Protein AF-A0A923CUH8-F1 (afdb_monomer_lite)

Secondary structure (DSSP, 8-state):
---PPPP-------------------TT-SSSSS---HHHHHHHHHHHTTSSS--SSTTT--SS-SS--SHHHHHHHHHHHHTTTEEEEEEESSS-TT---TTSEEEEEEEESSS---EEEEEEEEE-SSS--B---EE-EE-TTSSEEEEEEE-TT----S--EEEEEEEEPPP-

Sequence (176 aa):
MSNKIPYIIVSVLLFCFLFPLTGYTLPGDADGNNSVDMEDARLIARFVANQILSLPHPVDADATQDGKVDMEDAFIIAKWITGETRIVVVAPRHGRSDKLQIGNMIRIEVFEKFFPFNIKGGTVRITSESSGYDSGDRPLTFEHNGRSLFYHWDTGGLDAVSDYKITVQLSKATSN

Structure (mmCIF, N/CA/C/O backbone):
data_AF-A0A923CUH8-F1
#
_entry.id   AF-A0A923CUH8-F1
#
loop_
_atom_site.group_PDB
_atom_site.id
_atom_site.type_symbol
_atom_site.label_atom_id
_atom_site.label_alt_id
_atom_site.label_comp_id
_atom_site.label_asym_id
_atom_site.label_entity_id
_atom_site.label_seq_id
_atom_site.pdbx_PDB_ins_code
_atom_site.Cartn_x
_atom_site.Cartn_y
_atom_site.Cartn_z
_atom_site.occupancy
_atom_site.B_iso_or_equiv
_atom_site.auth_seq_id
_atom_site.auth_comp_id
_atom_site.auth_asym_id
_atom_site.auth_atom_id
_atom_site.pdbx_PDB_model_num
ATOM 1 N N . MET A 1 1 ? 53.178 -14.114 44.361 1.00 45.22 1 MET A N 1
ATOM 2 C CA . MET A 1 1 ? 53.529 -14.443 42.961 1.00 45.22 1 MET A CA 1
ATOM 3 C C . MET A 1 1 ? 52.288 -14.205 42.115 1.00 45.22 1 MET A C 1
ATOM 5 O O . MET A 1 1 ? 51.263 -14.801 42.399 1.00 45.22 1 MET A O 1
ATOM 9 N N . SER A 1 2 ? 52.339 -13.226 41.209 1.00 39.97 2 SER A N 1
ATOM 10 C CA . SER A 1 2 ? 51.184 -12.718 40.455 1.00 39.97 2 SER A CA 1
ATOM 11 C C . SER A 1 2 ? 51.036 -13.478 39.132 1.00 39.97 2 SER A C 1
ATOM 13 O O . SER A 1 2 ? 51.969 -13.480 38.328 1.00 39.97 2 SER A O 1
ATOM 15 N N . ASN A 1 3 ? 49.889 -14.135 38.929 1.00 37.31 3 ASN A N 1
ATOM 16 C CA . ASN A 1 3 ? 49.544 -14.843 37.694 1.00 37.31 3 ASN A CA 1
ATOM 17 C C . ASN A 1 3 ? 49.162 -13.829 36.609 1.00 37.31 3 ASN A C 1
ATOM 19 O O . ASN A 1 3 ? 48.086 -13.235 36.654 1.00 37.31 3 ASN A O 1
ATOM 23 N N . LYS A 1 4 ? 50.039 -13.640 35.620 1.00 36.75 4 LYS A N 1
ATOM 24 C CA . LYS A 1 4 ? 49.713 -12.903 34.396 1.00 36.75 4 LYS A CA 1
ATOM 25 C C . LYS A 1 4 ? 49.044 -13.857 33.407 1.00 36.75 4 LYS A C 1
ATOM 27 O O . LYS A 1 4 ? 49.664 -14.817 32.962 1.00 36.75 4 LYS A O 1
ATOM 32 N N . ILE A 1 5 ? 47.786 -13.582 33.074 1.00 43.56 5 ILE A N 1
ATOM 33 C CA . ILE A 1 5 ? 47.058 -14.233 31.979 1.00 43.56 5 ILE A CA 1
ATOM 34 C C . ILE A 1 5 ? 47.627 -13.685 30.656 1.00 43.56 5 ILE A C 1
ATOM 36 O O . ILE A 1 5 ? 47.750 -12.462 30.535 1.00 43.56 5 ILE A O 1
ATOM 40 N N . PRO A 1 6 ? 48.002 -14.522 29.672 1.00 40.38 6 PRO A N 1
ATOM 41 C CA . PRO A 1 6 ? 48.453 -14.025 28.380 1.00 40.38 6 PRO A CA 1
ATOM 42 C C . PRO A 1 6 ? 47.251 -13.536 27.560 1.00 40.38 6 PRO A C 1
ATOM 44 O O . PRO A 1 6 ? 46.308 -14.286 27.315 1.00 40.38 6 PRO A O 1
ATOM 47 N N . TYR A 1 7 ? 47.288 -12.279 27.122 1.00 38.56 7 TYR A N 1
ATOM 48 C CA . TYR A 1 7 ? 46.352 -11.756 26.129 1.00 38.56 7 TYR A CA 1
ATOM 49 C C . TYR A 1 7 ? 46.865 -12.113 24.730 1.00 38.56 7 TYR A C 1
ATOM 51 O O . TYR A 1 7 ? 48.003 -11.797 24.382 1.00 38.56 7 TYR A O 1
ATOM 59 N N . ILE A 1 8 ? 46.027 -12.775 23.932 1.00 37.88 8 ILE A N 1
ATOM 60 C CA . ILE A 1 8 ? 46.271 -13.015 22.507 1.00 37.88 8 ILE A CA 1
ATOM 61 C C . ILE A 1 8 ? 45.914 -11.726 21.763 1.00 37.88 8 ILE A C 1
ATOM 63 O O . ILE A 1 8 ? 44.759 -11.306 21.754 1.00 37.88 8 ILE A O 1
ATOM 67 N N . ILE A 1 9 ? 46.909 -11.092 21.145 1.00 41.28 9 ILE A N 1
ATOM 68 C CA . ILE A 1 9 ? 46.694 -9.976 20.221 1.00 41.28 9 ILE A CA 1
ATOM 69 C C . ILE A 1 9 ? 46.228 -10.578 18.893 1.00 41.28 9 ILE A C 1
ATOM 71 O O . ILE A 1 9 ? 47.027 -11.144 18.150 1.00 41.28 9 ILE A O 1
ATOM 75 N N . VAL A 1 10 ? 44.934 -10.466 18.590 1.00 31.47 10 VAL A N 1
ATOM 76 C CA . VAL A 1 10 ? 44.416 -10.735 17.243 1.00 31.47 10 VAL A CA 1
ATOM 77 C C . VAL A 1 10 ? 44.626 -9.469 16.420 1.00 31.47 10 VAL A C 1
ATOM 79 O O . VAL A 1 10 ? 43.887 -8.496 16.546 1.00 31.47 10 VAL A O 1
ATOM 82 N N . SER A 1 11 ? 45.682 -9.457 15.608 1.00 38.00 11 SER A N 1
ATOM 83 C CA . SER A 1 11 ? 45.894 -8.415 14.606 1.00 38.00 11 SER A CA 1
ATOM 84 C C . SER A 1 11 ? 44.917 -8.658 13.456 1.00 38.00 11 SER A C 1
ATOM 86 O O . SER A 1 11 ? 45.105 -9.565 12.648 1.00 38.00 11 SER A O 1
ATOM 88 N N . VAL A 1 12 ? 43.830 -7.886 13.412 1.00 37.06 12 VAL A N 1
ATOM 89 C CA . VAL A 1 12 ? 42.950 -7.839 12.243 1.00 37.06 12 VAL A CA 1
ATOM 90 C C . VAL A 1 12 ? 43.679 -7.021 11.183 1.00 37.06 12 VAL A C 1
ATOM 92 O O . VAL A 1 12 ? 43.727 -5.794 11.256 1.00 37.06 12 VAL A O 1
ATOM 95 N N . LEU A 1 13 ? 44.293 -7.705 10.216 1.00 39.09 13 LEU A N 1
ATOM 96 C CA . LEU A 1 13 ? 44.762 -7.064 8.994 1.00 39.09 13 LEU A CA 1
ATOM 97 C C . LEU A 1 13 ? 43.526 -6.548 8.250 1.00 39.09 13 LEU A C 1
ATOM 99 O O . LEU A 1 13 ? 42.763 -7.327 7.677 1.00 39.09 13 LEU A O 1
ATOM 103 N N . LEU A 1 14 ? 43.316 -5.234 8.284 1.00 36.41 14 LEU A N 1
ATOM 104 C CA . LEU A 1 14 ? 42.316 -4.566 7.465 1.00 36.41 14 LEU A CA 1
ATOM 105 C C . LEU A 1 14 ? 42.791 -4.625 6.010 1.00 36.41 14 LEU A C 1
ATOM 107 O O . LEU A 1 14 ? 43.521 -3.758 5.532 1.00 36.41 14 LEU A O 1
ATOM 111 N N . PHE A 1 15 ? 42.412 -5.693 5.313 1.00 38.72 15 PHE A N 1
ATOM 112 C CA . PHE A 1 15 ? 42.509 -5.756 3.865 1.00 38.72 15 PHE A CA 1
ATOM 113 C C . PHE A 1 15 ? 41.455 -4.787 3.317 1.00 38.72 15 PHE A C 1
ATOM 115 O O . PHE A 1 15 ? 40.289 -5.143 3.157 1.00 38.72 15 PHE A O 1
ATOM 122 N N . CYS A 1 16 ? 41.851 -3.534 3.075 1.00 40.62 16 CYS A N 1
ATOM 123 C CA . CYS A 1 16 ? 41.098 -2.625 2.215 1.00 40.62 16 CYS A CA 1
ATOM 124 C C . CYS A 1 16 ? 41.117 -3.207 0.797 1.00 40.62 16 CYS A C 1
ATOM 126 O O . CYS A 1 16 ? 41.911 -2.801 -0.051 1.00 40.62 16 CYS A O 1
ATOM 128 N N . PHE A 1 17 ? 40.246 -4.181 0.536 1.00 38.00 17 PHE A N 1
ATOM 129 C CA . PHE A 1 17 ? 39.736 -4.352 -0.810 1.00 38.00 17 PHE A CA 1
ATOM 130 C C . PHE A 1 17 ? 39.051 -3.033 -1.161 1.00 38.00 17 PHE A C 1
ATOM 132 O O . PHE A 1 17 ? 38.091 -2.628 -0.503 1.00 38.00 17 PHE A O 1
ATOM 139 N N . LEU A 1 18 ? 39.571 -2.357 -2.185 1.00 40.91 18 LEU A N 1
ATOM 140 C CA . LEU A 1 18 ? 38.788 -1.450 -3.012 1.00 40.91 18 LEU A CA 1
ATOM 141 C C . LEU A 1 18 ? 37.633 -2.275 -3.592 1.00 40.91 18 LEU A C 1
ATOM 143 O O . LEU A 1 18 ? 37.706 -2.769 -4.713 1.00 40.91 18 LEU A O 1
ATOM 147 N N . PHE A 1 19 ? 36.589 -2.488 -2.796 1.00 42.44 19 PHE A N 1
ATOM 148 C CA . PHE A 1 19 ? 35.298 -2.826 -3.349 1.00 42.44 19 PHE A CA 1
ATOM 149 C C . PHE A 1 19 ? 34.885 -1.605 -4.170 1.00 42.44 19 PHE A C 1
ATOM 151 O O . PHE A 1 19 ? 34.888 -0.494 -3.625 1.00 42.44 19 PHE A O 1
ATOM 158 N N . PRO A 1 20 ? 34.584 -1.754 -5.473 1.00 42.53 20 PRO A N 1
ATOM 159 C CA . PRO A 1 20 ? 33.839 -0.710 -6.150 1.00 42.53 20 PRO A CA 1
ATOM 160 C C . PRO A 1 20 ? 32.595 -0.461 -5.298 1.00 42.53 20 PRO A C 1
ATOM 162 O O . PRO A 1 20 ? 31.940 -1.417 -4.880 1.00 42.53 20 PRO A O 1
ATOM 165 N N . LEU A 1 21 ? 32.336 0.806 -4.972 1.00 43.06 21 LEU A N 1
ATOM 166 C CA . LEU A 1 21 ? 31.070 1.246 -4.398 1.00 43.06 21 LEU A CA 1
ATOM 167 C C . LEU A 1 21 ? 29.978 0.715 -5.326 1.00 43.06 21 LEU A C 1
ATOM 169 O O . LEU A 1 21 ? 29.746 1.273 -6.395 1.00 43.06 21 LEU A O 1
ATOM 173 N N . THR A 1 22 ? 29.391 -0.425 -4.977 1.00 47.94 22 THR A N 1
ATOM 174 C CA . THR A 1 22 ? 28.248 -0.972 -5.690 1.00 47.94 22 THR A CA 1
ATOM 175 C C . THR A 1 22 ? 27.162 0.079 -5.568 1.00 47.94 22 THR A C 1
ATOM 177 O O . THR A 1 22 ? 26.799 0.444 -4.445 1.00 47.94 22 THR A O 1
ATOM 180 N N . GLY A 1 23 ? 26.706 0.604 -6.709 1.00 54.97 23 GLY A N 1
ATOM 181 C CA . GLY A 1 23 ? 25.500 1.419 -6.757 1.00 54.97 23 GLY A CA 1
ATOM 182 C C . GLY A 1 23 ? 24.410 0.710 -5.961 1.00 54.97 23 GLY A C 1
ATOM 183 O O . GLY A 1 23 ? 24.326 -0.521 -5.983 1.00 54.97 23 GLY A O 1
ATOM 184 N N . TYR A 1 24 ? 23.664 1.470 -5.166 1.00 58.47 24 TYR A N 1
ATOM 185 C CA . TYR A 1 24 ? 22.522 0.923 -4.452 1.00 58.47 24 TYR A CA 1
ATOM 186 C C . TYR A 1 24 ? 21.591 0.296 -5.488 1.00 58.47 24 TYR A C 1
ATOM 188 O O . TYR A 1 24 ? 21.080 1.016 -6.336 1.00 58.47 24 TYR A O 1
ATOM 196 N N . THR A 1 25 ? 21.406 -1.025 -5.438 1.00 71.62 25 THR A N 1
ATOM 197 C CA . THR A 1 25 ? 20.407 -1.690 -6.277 1.00 71.62 25 THR A CA 1
ATOM 198 C C . THR A 1 25 ? 19.043 -1.172 -5.852 1.00 71.62 25 THR A C 1
ATOM 200 O O . THR A 1 25 ? 18.703 -1.256 -4.661 1.00 71.62 25 THR A O 1
ATOM 203 N N . LEU A 1 26 ? 18.292 -0.615 -6.794 1.00 89.12 26 LEU A N 1
ATOM 204 C CA . LEU A 1 26 ? 16.948 -0.097 -6.588 1.00 89.12 26 LEU A CA 1
ATOM 205 C C . LEU A 1 26 ? 15.980 -0.972 -7.391 1.00 89.12 26 LEU A C 1
ATOM 207 O O . LEU A 1 26 ? 15.729 -0.682 -8.555 1.00 89.12 26 LEU A O 1
ATOM 211 N N . PRO A 1 27 ? 15.429 -2.043 -6.791 1.00 91.69 27 PRO A N 1
ATOM 212 C CA . PRO A 1 27 ? 14.498 -2.923 -7.485 1.00 91.69 27 PRO A CA 1
ATOM 213 C C . PRO A 1 27 ? 13.348 -2.126 -8.103 1.00 91.69 27 PRO A C 1
ATOM 215 O O . PRO A 1 27 ? 12.694 -1.342 -7.414 1.00 91.69 27 PRO A O 1
ATOM 218 N N . GLY A 1 28 ? 13.123 -2.340 -9.393 1.00 93.62 28 GLY A N 1
ATOM 219 C CA . GLY A 1 28 ? 12.187 -1.629 -10.249 1.00 93.62 28 GLY A CA 1
ATOM 220 C C . GLY A 1 28 ? 12.774 -0.501 -11.102 1.00 93.62 28 GLY A C 1
ATOM 221 O O . GLY A 1 28 ? 12.050 -0.043 -11.972 1.00 93.62 28 GLY A O 1
ATOM 222 N N . ASP A 1 29 ? 14.022 -0.062 -10.903 1.00 95.62 29 ASP A N 1
ATOM 223 C CA . ASP A 1 29 ? 14.665 1.013 -11.688 1.00 95.62 29 ASP A CA 1
ATOM 224 C C . ASP A 1 29 ? 15.335 0.437 -12.950 1.00 95.62 29 ASP A C 1
ATOM 226 O O . ASP A 1 29 ? 16.527 0.128 -12.988 1.00 95.62 29 ASP A O 1
ATOM 230 N N . ALA A 1 30 ? 14.535 0.199 -13.987 1.00 96.75 30 ALA A N 1
ATOM 231 C CA . ALA A 1 30 ? 14.980 -0.469 -15.204 1.00 96.75 30 ALA A CA 1
ATOM 232 C C . ALA A 1 30 ? 15.738 0.468 -16.160 1.00 96.75 30 ALA A C 1
ATOM 234 O O . ALA A 1 30 ? 16.475 -0.020 -17.032 1.00 96.75 30 ALA A O 1
ATOM 235 N N . ASP A 1 31 ? 15.550 1.786 -16.039 1.00 95.94 31 ASP A N 1
ATOM 236 C CA . ASP A 1 31 ? 16.261 2.789 -16.836 1.00 95.94 31 ASP A CA 1
ATOM 237 C C . ASP A 1 31 ? 17.541 3.335 -16.169 1.00 95.94 31 ASP A C 1
ATOM 239 O O . ASP A 1 31 ? 18.395 3.894 -16.868 1.00 95.94 31 ASP A O 1
ATOM 243 N N . GLY A 1 32 ? 17.730 3.079 -14.871 1.00 93.81 32 GLY A N 1
ATOM 244 C CA . GLY A 1 32 ? 18.900 3.463 -14.082 1.00 93.81 32 GLY A CA 1
ATOM 245 C C . GLY A 1 32 ? 18.889 4.930 -13.647 1.00 93.81 32 GLY A C 1
ATOM 246 O O . GLY A 1 32 ? 19.960 5.515 -13.432 1.00 93.81 32 GLY A O 1
ATOM 247 N N . ASN A 1 33 ? 17.717 5.566 -13.579 1.00 93.44 33 ASN A N 1
ATOM 248 C CA . ASN A 1 33 ? 17.580 6.984 -13.253 1.00 93.44 33 ASN A CA 1
ATOM 249 C C . ASN A 1 33 ? 17.503 7.274 -11.734 1.00 93.44 33 ASN A C 1
ATOM 251 O O . ASN A 1 33 ? 17.477 8.443 -11.338 1.00 93.44 33 ASN A O 1
ATOM 255 N N . ASN A 1 34 ? 17.589 6.248 -10.878 1.00 90.81 34 ASN A N 1
ATOM 256 C CA . ASN A 1 34 ? 17.426 6.268 -9.414 1.00 90.81 34 ASN A CA 1
ATOM 257 C C . ASN A 1 34 ? 16.004 6.587 -8.926 1.00 90.81 34 ASN A C 1
ATOM 259 O O . ASN A 1 34 ? 15.807 6.990 -7.773 1.00 90.81 34 ASN A O 1
ATOM 263 N N . SER A 1 35 ? 15.011 6.414 -9.783 1.00 90.69 35 SER A N 1
ATOM 264 C CA . SER A 1 35 ? 13.594 6.496 -9.471 1.00 90.69 35 SER A CA 1
ATOM 265 C C . SER A 1 35 ? 12.921 5.251 -10.023 1.00 90.69 35 SER A C 1
ATOM 267 O O . SER A 1 35 ? 13.313 4.728 -11.051 1.00 90.69 35 SER A O 1
ATOM 269 N N . VAL A 1 36 ? 11.897 4.778 -9.319 1.00 92.12 36 VAL A N 1
ATOM 270 C CA . VAL A 1 36 ? 11.000 3.758 -9.857 1.00 92.12 36 VAL A CA 1
ATOM 271 C C . VAL A 1 36 ? 9.746 4.491 -10.308 1.00 92.12 36 VAL A C 1
ATOM 273 O O . VAL A 1 36 ? 9.110 5.182 -9.505 1.00 92.12 36 VAL A O 1
ATOM 276 N N . ASP A 1 37 ? 9.390 4.394 -11.581 1.00 94.06 37 ASP A N 1
ATOM 277 C CA . ASP A 1 37 ? 8.197 5.023 -12.130 1.00 94.06 37 ASP A CA 1
ATOM 278 C C . ASP A 1 37 ? 7.586 4.247 -13.317 1.00 94.06 37 ASP A C 1
ATOM 280 O O . ASP A 1 37 ? 7.840 3.065 -13.544 1.00 94.06 37 ASP A O 1
ATOM 284 N N . MET A 1 38 ? 6.636 4.872 -14.017 1.00 95.44 38 MET A N 1
ATOM 285 C CA . MET A 1 38 ? 5.886 4.206 -15.084 1.00 95.44 38 MET A CA 1
ATOM 286 C C . MET A 1 38 ? 6.757 3.913 -16.316 1.00 95.44 38 MET A C 1
ATOM 288 O O . MET A 1 38 ? 6.426 3.023 -17.103 1.00 95.44 38 MET A O 1
ATOM 292 N N . GLU A 1 39 ? 7.846 4.656 -16.512 1.00 97.25 39 GLU A N 1
ATOM 293 C CA . GLU A 1 39 ? 8.785 4.428 -17.603 1.00 97.25 39 GLU A CA 1
ATOM 294 C C . GLU A 1 39 ? 9.546 3.113 -17.412 1.00 97.25 39 GLU A C 1
ATOM 296 O O . GLU A 1 39 ? 9.688 2.362 -18.380 1.00 97.25 39 GLU A O 1
ATOM 301 N N . ASP A 1 40 ? 9.900 2.753 -16.177 1.00 97.50 40 ASP A N 1
ATOM 302 C CA . ASP A 1 40 ? 10.518 1.460 -15.870 1.00 97.50 40 ASP A CA 1
ATOM 303 C C . ASP A 1 40 ? 9.593 0.292 -16.196 1.00 97.50 40 ASP A C 1
ATOM 305 O O . ASP A 1 40 ? 9.967 -0.639 -16.918 1.00 97.50 40 ASP A O 1
ATOM 309 N N . ALA A 1 41 ? 8.335 0.383 -15.749 1.00 97.62 41 ALA A N 1
ATOM 310 C CA . ALA A 1 41 ? 7.309 -0.601 -16.075 1.00 97.62 41 ALA A CA 1
ATOM 311 C C . ALA A 1 41 ? 7.147 -0.751 -17.596 1.00 97.62 41 ALA A C 1
ATOM 313 O O . ALA A 1 41 ? 7.028 -1.861 -18.125 1.00 97.62 41 ALA A O 1
ATOM 314 N N . ARG A 1 42 ? 7.185 0.371 -18.326 1.00 97.69 42 ARG A N 1
ATOM 315 C CA . ARG A 1 42 ? 7.101 0.382 -19.788 1.00 97.69 42 ARG A CA 1
ATOM 316 C C . ARG A 1 42 ? 8.322 -0.275 -20.428 1.00 97.69 42 ARG A C 1
ATOM 318 O O . ARG A 1 42 ? 8.154 -1.013 -21.400 1.00 97.69 42 ARG A O 1
ATOM 325 N N . LEU A 1 43 ? 9.532 -0.023 -19.935 1.00 98.19 43 LEU A N 1
ATOM 326 C CA . LEU A 1 43 ? 10.754 -0.637 -20.455 1.00 98.19 43 LEU A CA 1
ATOM 327 C C . LEU A 1 43 ? 10.764 -2.145 -20.241 1.00 98.19 43 LEU A C 1
ATOM 329 O O . LEU A 1 43 ? 11.014 -2.876 -21.200 1.00 98.19 43 LEU A O 1
ATOM 333 N N . ILE A 1 44 ? 10.413 -2.607 -19.040 1.00 98.12 44 ILE A N 1
ATOM 334 C CA . ILE A 1 44 ? 10.282 -4.035 -18.735 1.00 98.12 44 ILE A CA 1
ATOM 335 C C . ILE A 1 44 ? 9.253 -4.675 -19.671 1.00 98.12 44 ILE A C 1
ATOM 337 O O . ILE A 1 44 ? 9.563 -5.654 -20.348 1.00 98.12 44 ILE A O 1
ATOM 341 N N . ALA A 1 45 ? 8.066 -4.076 -19.824 1.00 98.25 45 ALA A N 1
ATOM 342 C CA . ALA A 1 45 ? 7.039 -4.595 -20.727 1.00 98.25 45 ALA A CA 1
ATOM 343 C C . ALA A 1 45 ? 7.523 -4.678 -22.188 1.00 98.25 45 ALA A C 1
ATOM 345 O O . ALA A 1 45 ? 7.261 -5.667 -22.878 1.00 98.25 45 ALA A O 1
ATOM 346 N N . ARG A 1 46 ? 8.265 -3.670 -22.667 1.00 98.38 46 ARG A N 1
ATOM 347 C CA . ARG A 1 46 ? 8.862 -3.669 -24.014 1.00 98.38 46 ARG A CA 1
ATOM 348 C C . ARG A 1 46 ? 9.927 -4.748 -24.174 1.00 98.38 46 ARG A C 1
ATOM 350 O O . ARG A 1 46 ? 9.991 -5.362 -25.238 1.00 98.38 46 ARG A O 1
ATOM 357 N N . PHE A 1 47 ? 10.757 -4.960 -23.157 1.00 98.12 47 PHE A N 1
ATOM 358 C CA . PHE A 1 47 ? 11.784 -5.998 -23.153 1.00 98.12 47 PHE A CA 1
ATOM 359 C C . PHE A 1 47 ? 11.152 -7.390 -23.203 1.00 98.12 47 PHE A C 1
ATOM 361 O O . PHE A 1 47 ? 11.449 -8.163 -24.110 1.00 98.12 47 PHE A O 1
ATOM 368 N N . VAL A 1 48 ? 10.185 -7.662 -22.324 1.00 97.62 48 VAL A N 1
ATOM 369 C CA . VAL A 1 48 ? 9.442 -8.932 -22.275 1.00 97.62 48 VAL A CA 1
ATOM 370 C C . VAL A 1 48 ? 8.675 -9.191 -23.579 1.00 97.62 48 VAL A C 1
ATOM 372 O O . VAL A 1 48 ? 8.603 -10.324 -24.053 1.00 97.62 48 VAL A O 1
ATOM 375 N N . ALA A 1 49 ? 8.144 -8.142 -24.215 1.00 97.75 49 ALA A N 1
ATOM 376 C CA . ALA A 1 49 ? 7.475 -8.225 -25.514 1.00 97.75 49 ALA A CA 1
ATOM 377 C C . ALA A 1 49 ? 8.436 -8.295 -26.722 1.00 97.75 49 ALA A C 1
ATOM 379 O O . ALA A 1 49 ? 7.974 -8.237 -27.864 1.00 97.75 49 ALA A O 1
ATOM 380 N N . ASN A 1 50 ? 9.753 -8.399 -26.505 1.00 97.12 50 ASN A N 1
ATOM 381 C CA . ASN A 1 50 ? 10.797 -8.395 -27.540 1.00 97.12 50 ASN A CA 1
ATOM 382 C C . ASN A 1 50 ? 10.780 -7.151 -28.456 1.00 97.12 50 ASN A C 1
ATOM 384 O O . ASN A 1 50 ? 11.232 -7.199 -29.600 1.00 97.12 50 ASN A O 1
ATOM 388 N N . GLN A 1 51 ? 10.256 -6.020 -27.975 1.00 97.94 51 GLN A N 1
ATOM 389 C CA . GLN A 1 51 ? 10.271 -4.738 -28.692 1.00 97.94 51 GLN A CA 1
ATOM 390 C C . GLN A 1 51 ? 11.601 -3.992 -28.527 1.00 97.94 51 GLN A C 1
ATOM 392 O O . GLN A 1 51 ? 11.896 -3.069 -29.288 1.00 97.94 51 GLN A O 1
ATOM 397 N N . ILE A 1 52 ? 12.387 -4.372 -27.521 1.00 96.69 52 ILE A N 1
ATOM 398 C CA . ILE A 1 52 ? 13.776 -3.961 -27.314 1.00 96.69 52 ILE A CA 1
ATOM 399 C C . ILE A 1 52 ? 14.606 -5.202 -26.987 1.00 96.69 52 ILE A C 1
ATOM 401 O O . ILE A 1 52 ? 14.088 -6.168 -26.435 1.00 96.69 52 ILE A O 1
ATOM 405 N N . LEU A 1 53 ? 15.889 -5.174 -27.343 1.00 94.44 53 LEU A N 1
ATOM 406 C CA . LEU A 1 53 ? 16.786 -6.324 -27.179 1.00 94.44 53 LEU A CA 1
ATOM 407 C C . LEU A 1 53 ? 17.386 -6.425 -25.771 1.00 94.44 53 LEU A C 1
ATOM 409 O O . LEU A 1 53 ? 17.819 -7.500 -25.366 1.00 94.44 53 LEU A O 1
ATOM 413 N N . SER A 1 54 ? 17.444 -5.312 -25.040 1.00 95.75 54 SER A N 1
ATOM 414 C CA . SER A 1 54 ? 18.044 -5.232 -23.710 1.00 95.75 54 SER A CA 1
ATOM 415 C C . SER A 1 54 ? 17.470 -4.062 -22.919 1.00 95.75 54 SER A C 1
ATOM 417 O O . SER A 1 54 ? 17.079 -3.048 -23.504 1.00 95.75 54 SER A O 1
ATOM 419 N N . LEU A 1 55 ? 17.479 -4.192 -21.594 1.00 96.12 55 LEU A N 1
ATOM 420 C CA . LEU A 1 55 ? 17.196 -3.094 -20.673 1.00 96.12 55 LEU A CA 1
ATOM 421 C C . LEU A 1 55 ? 18.457 -2.250 -20.427 1.00 96.12 55 LEU A C 1
ATOM 423 O O . LEU A 1 55 ? 19.557 -2.808 -20.464 1.00 96.12 55 LEU A O 1
ATOM 427 N N . PRO A 1 56 ? 18.319 -0.933 -20.178 1.00 95.31 56 PRO A N 1
ATOM 428 C CA . PRO A 1 56 ? 19.434 -0.086 -19.752 1.00 95.31 56 PRO A CA 1
ATOM 429 C C . PRO A 1 56 ? 20.067 -0.558 -18.439 1.00 95.31 56 PRO A C 1
ATOM 431 O O . PRO A 1 56 ? 21.292 -0.655 -18.362 1.00 95.31 56 PRO A O 1
ATOM 434 N N . HIS A 1 57 ? 19.242 -0.911 -17.448 1.00 94.31 57 HIS A N 1
ATOM 435 C CA . HIS A 1 57 ? 19.693 -1.361 -16.134 1.00 94.31 57 HIS A CA 1
ATOM 436 C C . HIS A 1 57 ? 19.043 -2.703 -15.730 1.00 94.31 57 HIS A C 1
ATOM 438 O O . HIS A 1 57 ? 18.170 -2.774 -14.869 1.00 94.31 57 HIS A O 1
ATOM 444 N N . PRO A 1 58 ? 19.447 -3.826 -16.358 1.00 93.31 58 PRO A N 1
ATOM 445 C CA . PRO A 1 58 ? 18.763 -5.112 -16.196 1.00 93.31 58 PRO A CA 1
ATOM 446 C C . PRO A 1 58 ? 18.883 -5.716 -14.791 1.00 93.31 58 PRO A C 1
ATOM 448 O O . PRO A 1 58 ? 18.084 -6.576 -14.442 1.00 93.31 58 PRO A O 1
ATOM 451 N N . VAL A 1 59 ? 19.877 -5.302 -13.998 1.00 91.62 59 VAL A N 1
ATOM 452 C CA . VAL A 1 59 ? 20.087 -5.818 -12.632 1.00 91.62 59 VAL A CA 1
ATOM 453 C C . VAL A 1 59 ? 19.049 -5.310 -11.634 1.00 91.62 59 VAL A C 1
ATOM 455 O O . VAL A 1 59 ? 18.837 -5.963 -10.619 1.00 91.62 59 VAL A O 1
ATOM 458 N N . ASP A 1 60 ? 18.401 -4.186 -11.936 1.00 94.56 60 ASP A N 1
ATOM 459 C CA . ASP A 1 60 ? 17.373 -3.573 -11.095 1.00 94.56 60 ASP A CA 1
ATOM 460 C C . ASP A 1 60 ? 15.960 -3.819 -11.637 1.00 94.56 60 ASP A C 1
ATOM 462 O O . ASP A 1 60 ? 14.981 -3.498 -10.981 1.00 94.56 60 ASP A O 1
ATOM 466 N N . ALA A 1 61 ? 15.820 -4.442 -12.808 1.00 95.62 61 ALA A N 1
ATOM 467 C CA . ALA A 1 61 ? 14.527 -4.655 -13.452 1.00 95.62 61 ALA A CA 1
ATOM 468 C C . ALA A 1 61 ? 13.620 -5.688 -12.753 1.00 95.62 61 ALA A C 1
ATOM 470 O O . ALA A 1 61 ? 12.413 -5.686 -12.987 1.00 95.62 61 ALA A O 1
ATOM 471 N N . ASP A 1 62 ? 14.185 -6.556 -11.908 1.00 95.19 62 ASP A N 1
ATOM 472 C CA . ASP A 1 62 ? 13.448 -7.518 -11.075 1.00 95.19 62 ASP A CA 1
ATOM 473 C C . ASP A 1 62 ? 12.818 -6.785 -9.876 1.00 95.19 62 ASP A C 1
ATOM 475 O O . ASP A 1 62 ? 13.360 -6.729 -8.767 1.00 95.19 62 ASP A O 1
ATOM 479 N N . ALA A 1 63 ? 11.681 -6.139 -10.130 1.00 94.69 63 ALA A N 1
ATOM 480 C CA . ALA A 1 63 ? 10.943 -5.368 -9.138 1.00 94.69 63 ALA A CA 1
ATOM 481 C C . ALA A 1 63 ? 10.324 -6.262 -8.053 1.00 94.69 63 ALA A C 1
ATOM 483 O O . ALA A 1 63 ? 10.174 -5.838 -6.902 1.00 94.69 63 ALA A O 1
ATOM 484 N N . THR A 1 64 ? 9.954 -7.496 -8.406 1.00 93.31 64 THR A N 1
ATOM 485 C CA . THR A 1 64 ? 9.384 -8.466 -7.464 1.00 93.31 64 THR A CA 1
ATOM 486 C C . THR A 1 64 ? 10.424 -9.140 -6.575 1.00 93.31 64 THR A C 1
ATOM 488 O O . THR A 1 64 ? 10.058 -9.647 -5.508 1.00 93.31 64 THR A O 1
ATOM 491 N N . GLN A 1 65 ? 11.699 -9.078 -6.965 1.00 91.19 65 GLN A N 1
ATOM 492 C CA . GLN A 1 65 ? 12.844 -9.738 -6.335 1.00 91.19 65 GLN A CA 1
ATOM 493 C C . GLN A 1 65 ? 12.695 -11.265 -6.330 1.00 91.19 65 GLN A C 1
ATOM 495 O O . GLN A 1 65 ? 13.097 -11.939 -5.374 1.00 91.19 65 GLN A O 1
ATOM 500 N N . ASP A 1 66 ? 12.073 -11.816 -7.373 1.00 92.38 66 ASP A N 1
ATOM 501 C CA . ASP A 1 66 ? 11.825 -13.253 -7.503 1.00 92.38 66 ASP A CA 1
ATOM 502 C C . ASP A 1 66 ? 12.919 -13.988 -8.307 1.00 92.38 66 ASP A C 1
ATOM 504 O O . ASP A 1 66 ? 12.913 -15.222 -8.409 1.00 92.38 66 ASP A O 1
ATOM 508 N N . GLY A 1 67 ? 13.903 -13.237 -8.812 1.00 93.19 67 GLY A N 1
ATOM 509 C CA . GLY A 1 67 ? 15.030 -13.712 -9.602 1.00 93.19 67 GLY A CA 1
ATOM 510 C C . GLY A 1 67 ? 14.767 -13.742 -11.107 1.00 93.19 67 GLY A C 1
ATOM 511 O O . GLY A 1 67 ? 15.590 -14.300 -11.845 1.00 93.19 67 GLY A O 1
ATOM 512 N N . LYS A 1 68 ? 13.641 -13.202 -11.581 1.00 95.31 68 LYS A N 1
ATOM 513 C CA . LYS A 1 68 ? 13.281 -13.123 -13.000 1.00 95.31 68 LYS A CA 1
ATOM 514 C C . LYS A 1 68 ? 12.909 -11.691 -13.367 1.00 95.31 68 LYS A C 1
ATOM 516 O O . LYS A 1 68 ? 12.572 -10.885 -12.522 1.00 95.31 68 LYS A O 1
ATOM 521 N N . VAL A 1 69 ? 13.013 -11.395 -14.660 1.00 96.75 69 VAL A N 1
ATOM 522 C CA . VAL A 1 69 ? 12.503 -10.149 -15.238 1.00 96.75 69 VAL A CA 1
ATOM 523 C C . VAL A 1 69 ? 11.372 -10.526 -16.182 1.00 96.75 69 VAL A C 1
ATOM 525 O O . VAL A 1 69 ? 11.623 -11.058 -17.270 1.00 96.75 69 VAL A O 1
ATOM 528 N N . ASP A 1 70 ? 10.135 -10.305 -15.753 1.00 97.50 70 ASP A N 1
ATOM 529 C CA . ASP A 1 70 ? 8.932 -10.628 -16.510 1.00 97.50 70 ASP A CA 1
ATOM 530 C C . ASP A 1 70 ? 7.823 -9.561 -16.378 1.00 97.50 70 ASP A C 1
ATOM 532 O O . ASP A 1 70 ? 8.054 -8.410 -16.007 1.00 97.50 70 ASP A O 1
ATOM 536 N N . MET A 1 71 ? 6.609 -9.885 -16.835 1.00 97.12 71 MET A N 1
ATOM 537 C CA . MET A 1 71 ? 5.508 -8.917 -16.857 1.00 97.12 71 MET A CA 1
ATOM 538 C C . MET A 1 71 ? 4.969 -8.603 -15.451 1.00 97.12 71 MET A C 1
ATOM 540 O O . MET A 1 71 ? 4.332 -7.562 -15.271 1.00 97.12 71 MET A O 1
ATOM 544 N N . GLU A 1 72 ? 5.206 -9.468 -14.460 1.00 96.75 72 GLU A N 1
ATOM 545 C CA . GLU A 1 72 ? 4.807 -9.209 -13.077 1.00 96.75 72 GLU A CA 1
ATOM 546 C C . GLU A 1 72 ? 5.603 -8.033 -12.500 1.00 96.75 72 GLU A C 1
ATOM 548 O O . GLU A 1 72 ? 5.016 -7.197 -11.816 1.00 96.75 72 GLU A O 1
ATOM 553 N N . ASP A 1 73 ? 6.883 -7.878 -12.854 1.00 97.25 73 ASP A N 1
ATOM 554 C CA . ASP A 1 73 ? 7.696 -6.736 -12.416 1.00 97.25 73 ASP A CA 1
ATOM 555 C C . ASP A 1 73 ? 7.107 -5.408 -12.899 1.00 97.25 73 ASP A C 1
ATOM 557 O O . ASP A 1 73 ? 6.863 -4.493 -12.107 1.00 97.25 73 ASP A O 1
ATOM 561 N N . ALA A 1 74 ? 6.767 -5.331 -14.190 1.00 97.19 74 ALA A N 1
ATOM 562 C CA . ALA A 1 74 ? 6.108 -4.161 -14.766 1.00 97.19 74 ALA A CA 1
ATOM 563 C C . ALA A 1 74 ? 4.759 -3.868 -14.085 1.00 97.19 74 ALA A C 1
ATOM 565 O O . ALA A 1 74 ? 4.411 -2.714 -13.817 1.00 97.19 74 ALA A O 1
ATOM 566 N N . PHE A 1 75 ? 3.989 -4.914 -13.782 1.00 96.06 75 PHE A N 1
ATOM 567 C CA . PHE A 1 75 ? 2.683 -4.781 -13.150 1.00 96.06 75 PHE A CA 1
ATOM 568 C C . PHE A 1 75 ? 2.770 -4.326 -11.689 1.00 96.06 75 PHE A C 1
ATOM 570 O O . PHE A 1 75 ? 1.972 -3.490 -11.253 1.00 96.06 75 PHE A O 1
ATOM 577 N N . ILE A 1 76 ? 3.742 -4.833 -10.931 1.00 94.81 76 ILE A N 1
ATOM 578 C CA . ILE A 1 76 ? 3.969 -4.457 -9.535 1.00 94.81 76 ILE A CA 1
ATOM 579 C C . ILE A 1 76 ? 4.453 -3.013 -9.417 1.00 94.81 76 ILE A C 1
ATOM 581 O O . ILE A 1 76 ? 3.958 -2.297 -8.544 1.00 94.81 76 ILE A O 1
ATOM 585 N N . ILE A 1 77 ? 5.307 -2.539 -10.330 1.00 94.62 77 ILE A N 1
ATOM 586 C CA . ILE A 1 77 ? 5.669 -1.115 -10.411 1.00 94.62 77 ILE A CA 1
ATOM 587 C C . ILE A 1 77 ? 4.415 -0.257 -10.630 1.00 94.62 77 ILE A C 1
ATOM 589 O O . ILE A 1 77 ? 4.157 0.678 -9.867 1.00 94.62 77 ILE A O 1
ATOM 593 N N . ALA A 1 78 ? 3.580 -0.603 -11.618 1.00 93.44 78 ALA A N 1
ATOM 594 C CA . ALA A 1 78 ? 2.352 0.141 -11.904 1.00 93.44 78 ALA A CA 1
ATOM 595 C C . ALA A 1 78 ? 1.406 0.191 -10.689 1.00 93.44 78 ALA A C 1
ATOM 597 O O . ALA A 1 78 ? 0.907 1.261 -10.331 1.00 93.44 78 ALA A O 1
ATOM 598 N N . LYS A 1 79 ? 1.212 -0.946 -10.008 1.00 92.50 79 LYS A N 1
ATOM 599 C CA . LYS A 1 79 ? 0.421 -1.033 -8.772 1.00 92.50 79 LYS A CA 1
ATOM 600 C C . LYS A 1 79 ? 1.019 -0.230 -7.625 1.00 92.50 79 LYS A C 1
ATOM 602 O O . LYS A 1 79 ? 0.288 0.349 -6.826 1.00 92.50 79 LYS A O 1
ATOM 607 N N . TRP A 1 80 ? 2.337 -0.195 -7.498 1.00 89.25 80 TRP A N 1
ATOM 608 C CA . TRP A 1 80 ? 2.985 0.547 -6.425 1.00 89.25 80 TRP A CA 1
ATOM 609 C C . TRP A 1 80 ? 2.813 2.057 -6.592 1.00 89.25 80 TRP A C 1
ATOM 611 O O . TRP A 1 80 ? 2.493 2.760 -5.625 1.00 89.25 80 TRP A O 1
ATOM 621 N N . ILE A 1 81 ? 2.899 2.546 -7.831 1.00 87.62 81 ILE A N 1
ATOM 622 C CA . ILE A 1 81 ? 2.642 3.950 -8.173 1.00 87.62 81 ILE A CA 1
ATOM 623 C C . ILE A 1 81 ? 1.217 4.359 -7.760 1.00 87.62 81 ILE A C 1
ATOM 625 O O . ILE A 1 81 ? 1.029 5.438 -7.172 1.00 87.62 81 ILE A O 1
ATOM 629 N N . THR A 1 82 ? 0.225 3.487 -7.995 1.00 84.81 82 THR A N 1
ATOM 630 C CA . THR A 1 82 ? -1.177 3.695 -7.577 1.00 84.81 82 THR A CA 1
ATOM 631 C C . THR A 1 82 ? -1.424 3.390 -6.093 1.00 84.81 82 THR A C 1
ATOM 633 O O . THR A 1 82 ? -2.414 3.852 -5.526 1.00 84.81 82 THR A O 1
ATOM 636 N N . GLY A 1 83 ? -0.490 2.717 -5.415 1.00 81.25 83 GLY A N 1
ATOM 637 C CA . GLY A 1 83 ? -0.561 2.354 -3.998 1.00 81.25 83 GLY A CA 1
ATOM 638 C C . GLY A 1 83 ? -1.285 1.036 -3.706 1.00 81.25 83 GLY A C 1
ATOM 639 O O . GLY A 1 83 ? -1.565 0.758 -2.542 1.00 81.25 83 GLY A O 1
ATOM 640 N N . GLU A 1 84 ? -1.569 0.234 -4.730 1.00 86.19 84 GLU A N 1
ATOM 641 C CA . GLU A 1 84 ? -2.260 -1.061 -4.651 1.00 86.19 84 GLU A CA 1
ATOM 642 C C . GLU A 1 84 ? -1.386 -2.204 -4.110 1.00 86.19 84 GLU A C 1
ATOM 644 O O . GLU A 1 84 ? -1.899 -3.265 -3.761 1.00 86.19 84 GLU A O 1
ATOM 649 N N . THR A 1 85 ? -0.070 -2.011 -4.008 1.00 86.75 85 THR A N 1
ATOM 650 C CA . THR A 1 85 ? 0.860 -2.973 -3.383 1.00 86.75 85 THR A CA 1
ATOM 651 C C . THR A 1 85 ? 0.880 -2.896 -1.856 1.00 86.75 85 THR A C 1
ATOM 653 O O . THR A 1 85 ? 1.504 -3.732 -1.195 1.00 86.75 85 THR A O 1
ATOM 656 N N . ARG A 1 86 ? 0.188 -1.909 -1.277 1.00 88.56 86 ARG A N 1
ATOM 657 C CA . ARG A 1 86 ? 0.117 -1.708 0.169 1.00 88.56 86 ARG A CA 1
ATOM 658 C C . ARG A 1 86 ? -0.907 -2.644 0.783 1.00 88.56 86 ARG A C 1
ATOM 660 O O . ARG A 1 86 ? -2.032 -2.762 0.305 1.00 88.56 86 ARG A O 1
ATOM 667 N N . ILE A 1 87 ? -0.528 -3.264 1.889 1.00 89.44 87 ILE A N 1
ATOM 668 C CA . ILE A 1 87 ? -1.360 -4.239 2.587 1.00 89.44 87 ILE A CA 1
ATOM 669 C C . ILE A 1 87 ? -1.817 -3.630 3.905 1.00 89.44 87 ILE A C 1
ATOM 671 O O . ILE A 1 87 ? -1.005 -3.070 4.638 1.00 89.44 87 ILE A O 1
ATOM 675 N N . VAL A 1 88 ? -3.111 -3.770 4.209 1.00 91.62 88 VAL A N 1
ATOM 676 C CA . VAL A 1 88 ? -3.673 -3.493 5.535 1.00 91.62 88 VAL A CA 1
ATOM 677 C C . VAL A 1 88 ? -3.964 -4.824 6.217 1.00 91.62 88 VAL A C 1
ATOM 679 O O . VAL A 1 88 ? -4.778 -5.611 5.737 1.00 91.62 88 VAL A O 1
ATOM 682 N N . VAL A 1 89 ? -3.303 -5.079 7.340 1.00 91.50 89 VAL A N 1
ATOM 683 C CA . VAL A 1 89 ? -3.540 -6.243 8.194 1.00 91.50 89 VAL A CA 1
ATOM 684 C C . VAL A 1 89 ? -4.312 -5.796 9.422 1.00 91.50 89 VAL A C 1
ATOM 686 O O . VAL A 1 89 ? -3.926 -4.852 10.106 1.00 91.50 89 VAL A O 1
ATOM 689 N N . VAL A 1 90 ? -5.400 -6.501 9.716 1.00 90.50 90 VAL A N 1
ATOM 690 C CA . VAL A 1 90 ? -6.224 -6.279 10.904 1.00 90.50 90 VAL A CA 1
ATOM 691 C C . VAL A 1 90 ? -6.236 -7.574 11.695 1.00 90.50 90 VAL A C 1
ATOM 693 O O . VAL A 1 90 ? -6.804 -8.571 11.252 1.00 90.50 90 VAL A O 1
ATOM 696 N N . ALA A 1 91 ? -5.579 -7.577 12.849 1.00 89.19 91 ALA A N 1
ATOM 697 C CA . ALA A 1 91 ? -5.408 -8.779 13.654 1.00 89.19 91 ALA A CA 1
ATOM 698 C C . ALA A 1 91 ? -5.513 -8.460 15.149 1.00 89.19 91 ALA A C 1
ATOM 700 O O . ALA A 1 91 ? -5.132 -7.370 15.575 1.00 89.19 91 ALA A O 1
ATOM 701 N N . PRO A 1 92 ? -6.005 -9.387 15.984 1.00 86.00 92 PRO A N 1
ATOM 702 C CA . PRO A 1 92 ? -5.945 -9.199 17.423 1.00 86.00 92 PRO A CA 1
ATOM 703 C C . PRO A 1 92 ? -4.479 -9.220 17.875 1.00 86.00 92 PRO A C 1
ATOM 705 O O . PRO A 1 92 ? -3.688 -10.047 17.427 1.00 86.00 92 PRO A O 1
ATOM 708 N N . ARG A 1 93 ? -4.108 -8.317 18.785 1.00 80.81 93 ARG A N 1
ATOM 709 C CA . ARG A 1 93 ? -2.752 -8.252 19.350 1.00 80.81 93 ARG A CA 1
ATOM 710 C C . ARG A 1 93 ? -2.412 -9.518 20.140 1.00 80.81 93 ARG A C 1
ATOM 712 O O . ARG A 1 93 ? -1.266 -9.952 20.157 1.00 80.81 93 ARG A O 1
ATOM 719 N N . HIS A 1 94 ? -3.419 -10.090 20.794 1.00 73.12 94 HIS A N 1
ATOM 720 C CA . HIS A 1 94 ? -3.347 -11.346 21.531 1.00 73.12 94 HIS A CA 1
ATOM 721 C C . HIS A 1 94 ? -4.647 -12.126 21.304 1.00 73.12 94 HIS A C 1
ATOM 723 O O . HIS A 1 94 ? -5.703 -11.517 21.144 1.00 73.12 94 HIS A O 1
ATOM 729 N N . GLY A 1 95 ? -4.592 -13.457 21.341 1.00 66.38 95 GLY A N 1
ATOM 730 C CA . GLY A 1 95 ? -5.762 -14.318 21.144 1.00 66.38 95 GLY A CA 1
ATOM 731 C C . GLY A 1 95 ? -5.774 -15.017 19.783 1.00 66.38 95 GLY A C 1
ATOM 732 O O . GLY A 1 95 ? -4.762 -15.059 19.086 1.00 66.38 95 GLY A O 1
ATOM 733 N N . ARG A 1 96 ? -6.908 -15.632 19.430 1.00 62.53 96 ARG A N 1
ATOM 734 C CA . ARG A 1 96 ? -7.043 -16.398 18.181 1.00 62.53 96 ARG A CA 1
ATOM 735 C C . ARG A 1 96 ? -7.287 -15.446 17.007 1.00 62.53 96 ARG A C 1
ATOM 737 O O . ARG A 1 96 ? -8.119 -14.551 17.110 1.00 62.53 96 ARG A O 1
ATOM 744 N N . SER A 1 97 ? -6.577 -15.644 15.898 1.00 65.56 97 SER A N 1
ATOM 745 C CA . SER A 1 97 ? -6.667 -14.792 14.703 1.00 65.56 97 SER A CA 1
ATOM 746 C C . SER A 1 97 ? -7.858 -15.110 13.792 1.00 65.56 97 SER A C 1
ATOM 748 O O . SER A 1 97 ? -8.106 -14.373 12.844 1.00 65.56 97 SER A O 1
ATOM 750 N N . ASP A 1 98 ? -8.601 -16.186 14.064 1.00 69.06 98 ASP A N 1
ATOM 751 C CA . ASP A 1 98 ? -9.717 -16.660 13.240 1.00 69.06 98 ASP A CA 1
ATOM 752 C C . ASP A 1 98 ? -11.033 -15.907 13.497 1.00 69.06 98 ASP A C 1
ATOM 754 O O . ASP A 1 98 ? -11.948 -15.985 12.676 1.00 69.06 98 ASP A O 1
ATOM 758 N N . LYS A 1 99 ? -11.144 -15.163 14.611 1.00 69.25 99 LYS A N 1
ATOM 759 C CA . LYS A 1 99 ? -12.309 -14.320 14.929 1.00 69.25 99 LYS A CA 1
ATOM 760 C C . LYS A 1 99 ? -11.906 -13.033 15.643 1.00 69.25 99 LYS A C 1
ATOM 762 O O . LYS A 1 99 ? -11.376 -13.070 16.752 1.00 69.25 99 LYS A O 1
ATOM 767 N N . LEU A 1 100 ? -12.255 -11.893 15.052 1.00 76.50 100 LEU A N 1
ATOM 768 C CA . LEU A 1 100 ? -12.232 -10.606 15.745 1.00 76.50 100 LEU A CA 1
ATOM 769 C C . LEU A 1 100 ? -13.445 -10.524 16.679 1.00 76.50 100 LEU A C 1
ATOM 771 O O . LEU A 1 100 ? -14.564 -10.838 16.280 1.00 76.50 100 LEU A O 1
ATOM 775 N N . GLN A 1 101 ? -13.212 -10.143 17.932 1.00 79.75 101 GLN A N 1
ATOM 776 C CA . GLN A 1 101 ? -14.242 -10.012 18.962 1.00 79.75 101 GLN A CA 1
ATOM 777 C C . GLN A 1 101 ? -14.054 -8.684 19.688 1.00 79.75 101 GLN A C 1
ATOM 779 O O . GLN A 1 101 ? -12.919 -8.230 19.854 1.00 79.75 101 GLN A O 1
ATOM 784 N N . ILE A 1 102 ? -15.165 -8.095 20.132 1.00 82.25 102 ILE A N 1
ATOM 785 C CA . ILE A 1 102 ? -15.145 -6.940 21.033 1.00 82.25 102 ILE A CA 1
ATOM 786 C C . ILE A 1 102 ? -14.445 -7.295 22.352 1.00 82.25 102 ILE A C 1
ATOM 788 O O . ILE A 1 102 ? -14.447 -8.450 22.780 1.00 82.25 102 ILE A O 1
ATOM 792 N N . GLY A 1 103 ? -13.825 -6.303 22.987 1.00 83.62 103 GLY A N 1
ATOM 793 C CA . GLY A 1 103 ? -12.974 -6.494 24.165 1.00 83.62 103 GLY A CA 1
ATOM 794 C C . GLY A 1 103 ? -11.529 -6.904 23.857 1.00 83.62 103 GLY A C 1
ATOM 795 O O . GLY A 1 103 ? -10.705 -6.932 24.769 1.00 83.62 103 GLY A O 1
ATOM 796 N N . ASN A 1 104 ? -11.184 -7.171 22.592 1.00 85.31 104 ASN A N 1
ATOM 797 C CA . ASN A 1 104 ? -9.799 -7.389 22.183 1.00 85.31 104 ASN A CA 1
ATOM 798 C C . ASN A 1 104 ? -9.103 -6.070 21.835 1.00 85.31 104 ASN A C 1
ATOM 800 O O . ASN A 1 104 ? -9.697 -5.137 21.293 1.00 85.31 104 ASN A O 1
ATOM 804 N N . MET A 1 105 ? -7.790 -6.038 22.047 1.00 89.62 105 MET A N 1
ATOM 805 C CA . MET A 1 105 ? -6.938 -5.034 21.423 1.00 89.62 105 MET A CA 1
ATOM 806 C C . MET A 1 105 ? -6.639 -5.478 19.994 1.00 89.62 105 MET A C 1
ATOM 808 O O . MET A 1 105 ? -5.941 -6.472 19.789 1.00 89.62 105 MET A O 1
ATOM 812 N N . ILE A 1 106 ? -7.170 -4.759 19.013 1.00 92.44 106 ILE A N 1
ATOM 813 C CA . ILE A 1 106 ? -6.921 -5.007 17.594 1.00 92.44 106 ILE A CA 1
ATOM 814 C C . ILE A 1 106 ? -5.731 -4.162 17.158 1.00 92.44 106 ILE A C 1
ATOM 816 O O . ILE A 1 106 ? -5.631 -2.981 17.474 1.00 92.44 106 ILE A O 1
ATOM 820 N N . ARG A 1 107 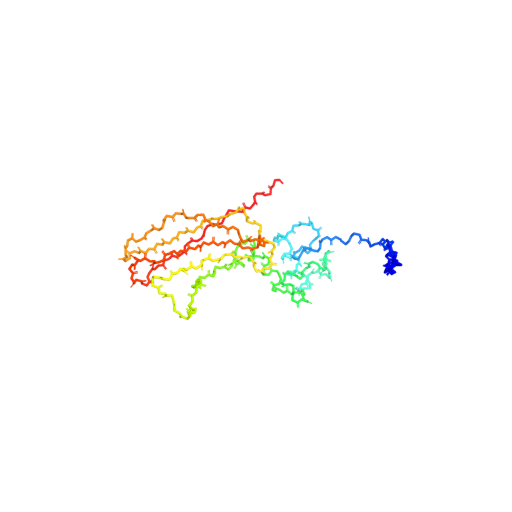? -4.813 -4.771 16.422 1.00 94.06 107 ARG A N 1
ATOM 821 C CA . ARG A 1 107 ? -3.731 -4.088 15.735 1.00 94.06 107 ARG A CA 1
ATOM 822 C C . ARG A 1 107 ? -4.098 -3.952 14.264 1.00 94.06 107 ARG A C 1
ATOM 824 O O . ARG A 1 107 ? -4.362 -4.946 13.589 1.00 94.06 107 ARG A O 1
ATOM 831 N N . ILE A 1 108 ? -4.113 -2.712 13.800 1.00 94.81 108 ILE A N 1
ATOM 832 C CA . ILE A 1 108 ? -4.247 -2.354 12.391 1.00 94.81 108 ILE A CA 1
ATOM 833 C C . ILE A 1 108 ? -2.851 -1.966 11.927 1.00 94.81 108 ILE A C 1
ATOM 835 O O . ILE A 1 108 ? -2.273 -1.034 12.478 1.00 94.81 108 ILE A O 1
ATOM 839 N N . GLU A 1 109 ? -2.303 -2.687 10.962 1.00 94.44 109 GLU A N 1
ATOM 840 C CA . GLU A 1 109 ? -0.959 -2.475 10.433 1.00 94.44 109 GLU A CA 1
ATOM 841 C C . GLU A 1 109 ? -1.000 -2.281 8.920 1.00 94.44 109 GLU A C 1
ATOM 843 O O . GLU A 1 109 ? -1.779 -2.925 8.224 1.00 94.44 109 GLU A O 1
ATOM 848 N N . VAL A 1 110 ? -0.166 -1.377 8.420 1.00 93.50 110 VAL A N 1
ATOM 849 C CA . VAL A 1 110 ? -0.085 -0.988 7.015 1.00 93.50 110 VAL A CA 1
ATOM 850 C C . VAL A 1 110 ? 1.369 -1.034 6.581 1.00 93.50 110 VAL A C 1
ATOM 852 O O . VAL A 1 110 ? 2.213 -0.408 7.222 1.00 93.50 110 VAL A O 1
ATOM 855 N N . PHE A 1 111 ? 1.673 -1.743 5.499 1.00 90.81 111 PHE A N 1
ATOM 856 C CA . PHE A 1 111 ? 3.041 -1.862 4.989 1.00 90.81 111 PHE A CA 1
ATOM 857 C C . PHE A 1 111 ? 3.087 -1.984 3.466 1.00 90.81 111 PHE A C 1
ATOM 859 O O . PHE A 1 111 ? 2.086 -2.301 2.823 1.00 90.81 111 PHE A O 1
ATOM 866 N N . GLU A 1 112 ? 4.265 -1.721 2.899 1.00 87.62 112 GLU A N 1
ATOM 867 C CA . GLU A 1 112 ? 4.577 -1.947 1.486 1.00 87.62 112 GLU A CA 1
ATOM 868 C C . GLU A 1 112 ? 5.312 -3.279 1.316 1.00 87.62 112 GLU A C 1
ATOM 870 O O . GLU A 1 112 ? 6.246 -3.582 2.064 1.00 87.62 112 GLU A O 1
ATOM 875 N N . LYS A 1 113 ? 4.866 -4.086 0.348 1.00 84.50 113 LYS A N 1
ATOM 876 C CA . LYS A 1 113 ? 5.369 -5.444 0.139 1.00 84.50 113 LYS A CA 1
ATOM 877 C C . LYS A 1 113 ? 6.665 -5.470 -0.670 1.00 84.50 113 LYS A C 1
ATOM 879 O O . LYS A 1 113 ? 7.548 -6.252 -0.327 1.00 84.50 113 LYS A O 1
ATOM 884 N N . PHE A 1 114 ? 6.767 -4.659 -1.720 1.00 83.25 114 PHE A N 1
ATOM 885 C CA . PHE A 1 114 ? 7.824 -4.810 -2.729 1.00 83.25 114 PHE A CA 1
ATOM 886 C C . PHE A 1 114 ? 8.888 -3.714 -2.648 1.00 83.25 114 PHE A C 1
ATOM 888 O O . PHE A 1 114 ? 10.082 -3.985 -2.756 1.00 83.25 114 PHE A O 1
ATOM 895 N N . PHE A 1 115 ? 8.469 -2.484 -2.362 1.00 83.38 115 PHE A N 1
ATOM 896 C CA . PHE A 1 115 ? 9.331 -1.305 -2.422 1.00 83.38 115 PHE A CA 1
ATOM 897 C C . PHE A 1 115 ? 9.610 -0.699 -1.037 1.00 83.38 115 PHE A C 1
ATOM 899 O O . PHE A 1 115 ? 8.946 -1.029 -0.048 1.00 83.38 115 PHE A O 1
ATOM 906 N N . PRO A 1 116 ? 10.585 0.221 -0.921 1.00 80.06 116 PRO A N 1
ATOM 907 C CA . PRO A 1 116 ? 10.742 1.033 0.277 1.00 80.06 116 PRO A CA 1
ATOM 908 C C . PRO A 1 116 ? 9.441 1.756 0.652 1.00 80.06 116 PRO A C 1
ATOM 910 O O . PRO A 1 116 ? 8.733 2.315 -0.192 1.00 80.06 116 PRO A O 1
ATOM 913 N N . PHE A 1 117 ? 9.121 1.760 1.946 1.00 82.19 117 PHE A N 1
ATOM 914 C CA . PHE A 1 117 ? 7.890 2.353 2.460 1.00 82.19 117 PHE A CA 1
ATOM 915 C C . PHE A 1 117 ? 8.012 3.886 2.572 1.00 82.19 117 PHE A C 1
ATOM 917 O O . PHE A 1 117 ? 8.135 4.441 3.660 1.00 82.19 117 PHE A O 1
ATOM 924 N N . ASN A 1 118 ? 7.985 4.579 1.427 1.00 79.06 118 ASN A N 1
ATOM 925 C CA . ASN A 1 118 ? 8.189 6.034 1.293 1.00 79.06 118 ASN A CA 1
ATOM 926 C C . ASN A 1 118 ? 6.955 6.869 1.699 1.00 79.06 118 ASN A C 1
ATOM 928 O O . ASN A 1 118 ? 6.414 7.674 0.933 1.00 79.06 118 ASN A O 1
ATOM 932 N N . ILE A 1 119 ? 6.489 6.670 2.927 1.00 84.38 119 ILE A N 1
ATOM 933 C CA . ILE A 1 119 ? 5.329 7.341 3.520 1.00 84.38 119 ILE A CA 1
ATOM 934 C C . ILE A 1 119 ? 5.814 8.209 4.690 1.00 84.38 119 ILE A C 1
ATOM 936 O O . ILE A 1 119 ? 6.682 7.790 5.444 1.00 84.38 119 ILE A O 1
ATOM 940 N N . LYS A 1 120 ? 5.279 9.430 4.852 1.00 88.00 120 LYS A N 1
ATOM 941 C CA . LYS A 1 120 ? 5.606 10.332 5.985 1.00 88.00 120 LYS A CA 1
ATOM 942 C C . LYS A 1 120 ? 4.764 10.059 7.231 1.00 88.00 120 LYS A C 1
ATOM 944 O O . LYS A 1 120 ? 5.117 10.482 8.326 1.00 88.00 120 LYS A O 1
ATOM 949 N N . GLY A 1 121 ? 3.634 9.391 7.051 1.00 91.00 121 GLY A N 1
ATOM 950 C CA . GLY A 1 121 ? 2.693 9.038 8.101 1.00 91.00 121 GLY A CA 1
ATOM 951 C C . GLY A 1 121 ? 1.328 8.719 7.507 1.00 91.00 121 GLY A C 1
ATOM 952 O O . GLY A 1 121 ? 1.162 8.657 6.287 1.00 91.00 121 GLY A O 1
ATOM 953 N N . GLY A 1 122 ? 0.336 8.545 8.365 1.00 93.38 122 GLY A N 1
ATOM 954 C CA . GLY A 1 122 ? -1.034 8.335 7.931 1.00 93.38 122 GLY A CA 1
ATOM 955 C C . GLY A 1 122 ? -2.010 8.356 9.090 1.00 93.38 122 GLY A C 1
ATOM 956 O O . GLY A 1 122 ? -1.612 8.444 10.254 1.00 93.38 122 GLY A O 1
ATOM 957 N N . THR A 1 123 ? -3.287 8.267 8.759 1.00 96.56 123 THR A N 1
ATOM 958 C CA . THR A 1 123 ? -4.382 8.159 9.712 1.00 96.56 123 THR A CA 1
ATOM 959 C C . THR A 1 123 ? -5.199 6.903 9.451 1.00 96.56 123 THR A C 1
ATOM 961 O O . THR A 1 123 ? -5.227 6.362 8.343 1.00 96.56 123 THR A O 1
ATOM 964 N N . VAL A 1 124 ? -5.870 6.437 10.496 1.00 97.06 124 VAL A N 1
ATOM 965 C CA . VAL A 1 124 ? -6.902 5.412 10.431 1.00 97.06 124 VAL A CA 1
ATOM 966 C C . VAL A 1 124 ? -8.188 5.959 11.033 1.00 97.06 124 VAL A C 1
ATOM 968 O O . VAL A 1 124 ? -8.161 6.625 12.067 1.00 97.06 124 VAL A O 1
ATOM 971 N N . ARG A 1 125 ? -9.317 5.667 10.396 1.00 97.62 125 ARG A N 1
ATOM 972 C CA . ARG A 1 125 ? -10.653 5.951 10.911 1.00 97.62 125 ARG A CA 1
ATOM 973 C C . ARG A 1 125 ? -11.477 4.678 10.885 1.00 97.62 125 ARG A C 1
ATOM 975 O O . ARG A 1 125 ? -11.532 3.994 9.863 1.00 97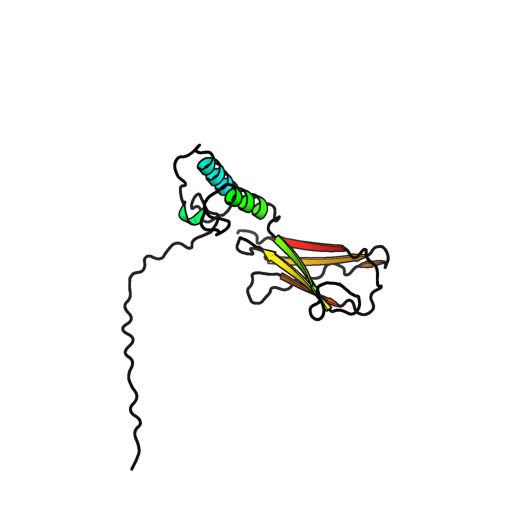.62 125 ARG A O 1
ATOM 982 N N . ILE A 1 126 ? -12.090 4.364 12.016 1.00 96.69 126 ILE A N 1
ATOM 983 C CA . ILE A 1 126 ? -12.965 3.216 12.191 1.00 96.69 126 ILE A CA 1
ATOM 984 C C . ILE A 1 126 ? -14.380 3.729 12.423 1.00 96.69 126 ILE A C 1
ATOM 986 O O . ILE A 1 126 ? -14.605 4.499 13.356 1.00 96.69 126 ILE A O 1
ATOM 990 N N . THR A 1 127 ? -15.325 3.299 11.593 1.00 96.81 127 THR A N 1
ATOM 991 C CA . THR A 1 127 ? -16.737 3.682 11.709 1.00 96.81 127 THR A CA 1
ATOM 992 C C . THR A 1 127 ? -17.646 2.464 11.758 1.00 96.81 127 THR A C 1
ATOM 994 O O . THR A 1 127 ? -17.303 1.412 11.229 1.00 96.81 127 THR A O 1
ATOM 997 N N . SER A 1 128 ? -18.806 2.603 12.388 1.00 96.12 128 SER A N 1
ATOM 998 C CA . SER A 1 128 ? -19.913 1.647 12.328 1.00 96.12 128 SER A CA 1
ATOM 999 C C . SER A 1 128 ? -21.220 2.434 12.301 1.00 96.12 128 SER A C 1
ATOM 1001 O O . SER A 1 128 ? -21.431 3.335 13.114 1.00 96.12 128 SER A O 1
ATOM 1003 N N . GLU A 1 129 ? -22.089 2.109 11.348 1.00 95.62 129 GLU A N 1
ATOM 1004 C CA . GLU A 1 129 ? -23.388 2.766 11.204 1.00 95.62 129 GLU A CA 1
ATOM 1005 C C . GLU A 1 129 ? -24.364 2.239 12.261 1.00 95.62 129 GLU A C 1
ATOM 1007 O O . GLU A 1 129 ? -25.083 3.012 12.890 1.00 95.62 129 GLU A O 1
ATOM 1012 N N . SER A 1 130 ? -24.315 0.933 12.525 1.00 94.62 130 SER A N 1
ATOM 1013 C CA . SER A 1 130 ? -25.234 0.226 13.419 1.00 94.62 130 SER A CA 1
ATOM 1014 C C . SER A 1 130 ? -25.062 0.612 14.888 1.00 94.62 130 SER A C 1
ATOM 1016 O O . SER A 1 130 ? -26.042 0.635 15.628 1.00 94.62 130 SER A O 1
ATOM 1018 N N . SER A 1 131 ? -23.834 0.925 15.317 1.00 94.31 131 SER A N 1
ATOM 1019 C CA . SER A 1 131 ? -23.547 1.397 16.683 1.00 94.31 131 SER A CA 1
ATOM 1020 C C . SER A 1 131 ? -23.338 2.910 16.782 1.00 94.31 131 SER A C 1
ATOM 1022 O O . SER A 1 131 ? -23.123 3.432 17.873 1.00 94.31 131 SER A O 1
ATOM 1024 N N . GLY A 1 132 ? -23.369 3.634 15.655 1.00 95.50 132 GLY A N 1
ATOM 1025 C CA . GLY A 1 132 ? -23.034 5.062 15.608 1.00 95.50 132 GLY A CA 1
ATOM 1026 C C . GLY A 1 132 ? -21.585 5.369 16.012 1.00 95.50 132 GLY A C 1
ATOM 1027 O O . GLY A 1 132 ? -21.266 6.507 16.359 1.00 95.50 132 GLY A O 1
ATOM 1028 N N . TYR A 1 133 ? -20.711 4.358 16.011 1.00 95.06 133 TYR A N 1
ATOM 1029 C CA . TYR A 1 133 ? -19.320 4.501 16.415 1.00 95.06 133 TYR A CA 1
ATOM 1030 C C . TYR A 1 133 ? -18.507 5.201 15.328 1.00 95.06 133 TYR A C 1
ATOM 1032 O O . TYR A 1 133 ? -18.554 4.829 14.156 1.00 95.06 133 TYR A O 1
ATOM 1040 N N . ASP A 1 134 ? -17.687 6.161 15.742 1.00 97.38 134 ASP A N 1
ATOM 1041 C CA . ASP A 1 134 ? -16.689 6.802 14.898 1.00 97.38 134 ASP A CA 1
ATOM 1042 C C . ASP A 1 134 ? -15.458 7.123 15.741 1.00 97.38 134 ASP A C 1
ATOM 1044 O O . ASP A 1 134 ? -15.519 7.891 16.705 1.00 97.38 134 ASP A O 1
ATOM 1048 N N . SER A 1 135 ? -14.319 6.533 15.389 1.00 96.38 135 SER A N 1
ATOM 1049 C CA . SER A 1 135 ? -13.071 6.819 16.088 1.00 96.38 135 SER A CA 1
ATOM 1050 C C . SER A 1 135 ? -12.575 8.247 15.846 1.00 96.38 135 SER A C 1
ATOM 1052 O O . SER A 1 135 ? -11.713 8.704 16.603 1.00 96.38 135 SER A O 1
ATOM 1054 N N . GLY A 1 136 ? -13.051 8.921 14.791 1.00 97.31 136 GLY A N 1
ATOM 1055 C CA . GLY A 1 136 ? -12.365 10.043 14.155 1.00 97.31 136 GLY A CA 1
ATOM 1056 C C . GLY A 1 136 ? -11.047 9.603 13.511 1.00 97.31 136 GLY A C 1
ATOM 1057 O O . GLY A 1 136 ? -10.681 8.424 13.560 1.00 97.31 136 GLY A O 1
ATOM 1058 N N . ASP A 1 137 ? -10.309 10.549 12.936 1.00 97.19 137 ASP A N 1
ATOM 1059 C CA . ASP A 1 137 ? -8.987 10.266 12.376 1.00 97.19 137 ASP A CA 1
ATOM 1060 C C . ASP A 1 137 ? -7.965 10.066 13.503 1.00 97.19 137 ASP A C 1
ATOM 1062 O O . ASP A 1 137 ? -7.720 10.952 14.327 1.00 97.19 137 ASP A O 1
ATOM 1066 N N . ARG A 1 138 ? -7.359 8.879 13.549 1.00 97.88 138 ARG A N 1
ATOM 1067 C CA . ARG A 1 138 ? -6.326 8.510 14.520 1.00 97.88 138 ARG A CA 1
ATOM 1068 C C . ARG A 1 138 ? -4.978 8.390 13.827 1.00 97.88 138 ARG A C 1
ATOM 1070 O O . ARG A 1 138 ? -4.905 7.730 12.794 1.00 97.88 138 ARG A O 1
ATOM 1077 N N . PRO A 1 139 ? -3.907 9.000 14.359 1.00 96.94 139 PRO A N 1
ATOM 1078 C CA . PRO A 1 139 ? -2.595 8.906 13.740 1.00 96.94 139 PRO A CA 1
ATOM 1079 C C . PRO A 1 139 ? -2.059 7.474 13.824 1.00 96.94 139 PRO A C 1
ATOM 1081 O O . PRO A 1 139 ? -2.149 6.819 14.866 1.00 96.94 139 PRO A O 1
ATOM 1084 N N . LEU A 1 140 ? -1.472 7.010 12.726 1.00 96.19 140 LEU A N 1
ATOM 1085 C CA . LEU A 1 140 ? -0.672 5.793 12.698 1.00 96.19 140 LEU A CA 1
ATOM 1086 C C . LEU A 1 140 ? 0.737 6.076 13.242 1.00 96.19 140 LEU A C 1
ATOM 1088 O O . LEU A 1 140 ? 1.276 7.170 13.076 1.00 96.19 140 LEU A O 1
ATOM 1092 N N . THR A 1 141 ? 1.344 5.071 13.868 1.00 95.88 141 THR A N 1
ATOM 1093 C CA . THR A 1 141 ? 2.699 5.123 14.439 1.00 95.88 141 THR A CA 1
ATOM 1094 C C . THR A 1 141 ? 3.644 4.261 13.616 1.00 95.88 141 THR A C 1
ATOM 1096 O O . THR A 1 141 ? 3.262 3.167 13.212 1.00 95.88 141 THR A O 1
ATOM 1099 N N . PHE A 1 142 ? 4.869 4.723 13.361 1.00 92.75 142 PHE A N 1
ATOM 1100 C CA . PHE A 1 142 ? 5.869 3.898 12.682 1.00 92.75 142 PHE A CA 1
ATOM 1101 C C . PHE A 1 142 ? 6.337 2.753 13.571 1.00 92.75 142 PHE A C 1
ATOM 1103 O O . PHE A 1 142 ? 6.609 2.943 14.757 1.00 92.75 142 PHE A O 1
ATOM 1110 N N . GLU A 1 143 ? 6.487 1.577 12.973 1.00 91.50 143 GLU A N 1
ATOM 1111 C CA . GLU A 1 143 ? 7.280 0.519 13.581 1.00 91.50 143 GLU A CA 1
ATOM 1112 C C . GLU A 1 143 ? 8.761 0.895 13.636 1.00 91.50 143 GLU A C 1
ATOM 1114 O O . GLU A 1 143 ? 9.258 1.694 12.838 1.00 91.50 143 GLU A O 1
ATOM 1119 N N . HIS A 1 144 ? 9.498 0.269 14.555 1.00 82.06 144 HIS A N 1
ATOM 1120 C CA . HIS A 1 144 ? 10.930 0.537 14.735 1.00 82.06 144 HIS A CA 1
ATOM 1121 C C . HIS A 1 144 ? 11.747 0.269 13.456 1.00 82.06 144 HIS A C 1
ATOM 1123 O O . HIS A 1 144 ? 12.812 0.845 13.249 1.00 82.06 144 HIS A O 1
ATOM 1129 N N . ASN A 1 145 ? 11.266 -0.616 12.581 1.00 76.56 145 ASN A N 1
ATOM 1130 C CA . ASN A 1 145 ? 11.918 -0.918 11.308 1.00 76.56 145 ASN A CA 1
ATOM 1131 C C . ASN A 1 145 ? 11.684 0.156 10.224 1.00 76.56 145 ASN A C 1
ATOM 1133 O O . ASN A 1 145 ? 12.310 0.076 9.172 1.00 76.56 145 ASN A O 1
ATOM 1137 N N . GLY A 1 146 ? 10.780 1.121 10.443 1.00 79.94 146 GLY A N 1
ATOM 1138 C CA . GLY A 1 146 ? 10.398 2.142 9.461 1.00 79.94 146 GLY A CA 1
ATOM 1139 C C . GLY A 1 146 ? 9.677 1.604 8.218 1.00 79.94 146 GLY A C 1
ATOM 1140 O O . GLY A 1 146 ? 9.458 2.352 7.271 1.00 79.94 146 GLY A O 1
ATOM 1141 N N . ARG A 1 147 ? 9.312 0.315 8.191 1.00 82.56 147 ARG A N 1
ATOM 1142 C CA . ARG A 1 147 ? 8.708 -0.366 7.031 1.00 82.56 147 ARG A CA 1
ATOM 1143 C C . ARG A 1 147 ? 7.197 -0.547 7.145 1.00 82.56 147 ARG A C 1
ATOM 1145 O O . ARG A 1 147 ? 6.570 -0.971 6.177 1.00 82.56 147 ARG A O 1
ATOM 1152 N N . SER A 1 148 ? 6.620 -0.235 8.301 1.00 91.44 148 SER A N 1
ATOM 1153 C CA . SER A 1 148 ? 5.179 -0.283 8.514 1.00 91.44 148 SER A CA 1
ATOM 1154 C C . SER A 1 148 ? 4.692 0.812 9.461 1.00 91.44 148 SER A C 1
ATOM 1156 O O . SER A 1 148 ? 5.454 1.420 10.219 1.00 91.44 148 SER A O 1
ATOM 1158 N N . LEU A 1 149 ? 3.396 1.085 9.364 1.00 94.19 149 LEU A N 1
ATOM 1159 C CA . LEU A 1 149 ? 2.626 1.990 10.205 1.00 94.19 149 LEU A CA 1
ATOM 1160 C C . LEU A 1 149 ? 1.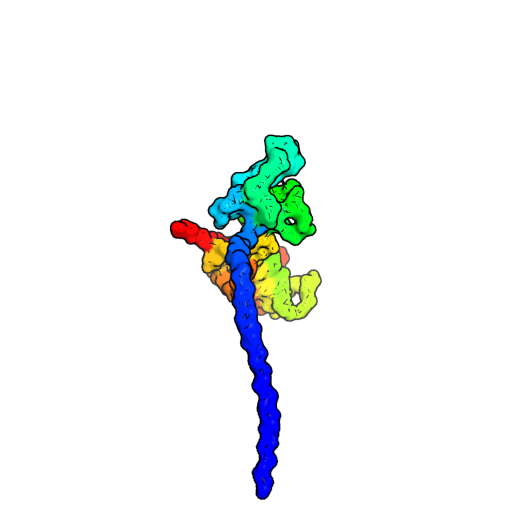558 1.177 10.938 1.00 94.19 149 LEU A C 1
ATOM 1162 O O . LEU A 1 149 ? 0.952 0.293 10.338 1.00 94.19 149 LEU A O 1
ATOM 1166 N N . PHE A 1 150 ? 1.276 1.486 12.200 1.00 96.12 150 PHE A N 1
ATOM 1167 C CA . PHE A 1 150 ? 0.272 0.759 12.971 1.00 96.12 150 PHE A CA 1
ATOM 1168 C C . PHE A 1 150 ? -0.580 1.636 13.885 1.00 96.12 150 PHE A C 1
ATOM 1170 O O . PHE A 1 150 ? -0.202 2.743 14.269 1.00 96.12 150 PHE A O 1
ATOM 1177 N N . TYR A 1 151 ? -1.729 1.094 14.282 1.00 97.12 151 TYR A N 1
ATOM 1178 C CA . TYR A 1 151 ? -2.592 1.621 15.330 1.00 97.12 151 TYR A CA 1
ATOM 1179 C C . TYR A 1 151 ? -3.144 0.478 16.185 1.00 97.12 151 TYR A C 1
ATOM 1181 O O . TYR A 1 151 ? -3.533 -0.572 15.667 1.00 97.12 151 TYR A O 1
ATOM 1189 N N . HIS A 1 152 ? -3.182 0.684 17.502 1.00 96.12 152 HIS A N 1
ATOM 1190 C CA . HIS A 1 152 ? -3.880 -0.209 18.422 1.00 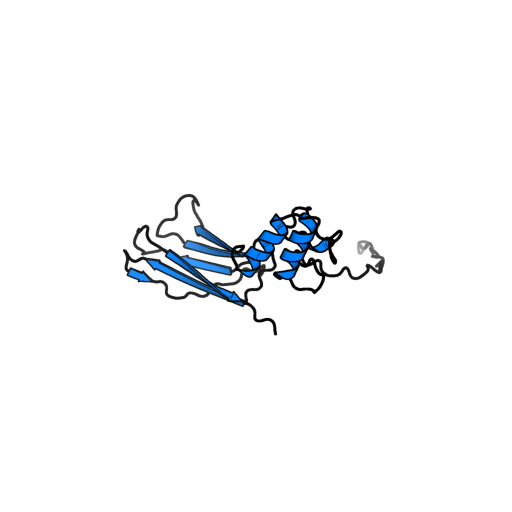96.12 152 HIS A CA 1
ATOM 1191 C C . HIS A 1 152 ? -5.270 0.348 18.704 1.00 96.12 152 HIS A C 1
ATOM 1193 O O . HIS A 1 152 ? -5.415 1.431 19.268 1.00 96.12 152 HIS A O 1
ATOM 1199 N N . TRP A 1 153 ? -6.277 -0.424 18.328 1.00 94.75 153 TRP A N 1
ATOM 1200 C CA . TRP A 1 153 ? -7.673 -0.136 18.575 1.00 94.75 153 TRP A CA 1
ATOM 1201 C C . TRP A 1 153 ? -8.168 -0.975 19.753 1.00 94.75 153 TRP A C 1
ATOM 1203 O O . TRP A 1 153 ? -8.220 -2.204 19.684 1.00 94.75 153 TRP A O 1
ATOM 1213 N N . ASP A 1 154 ? -8.497 -0.301 20.852 1.00 93.25 154 ASP A N 1
ATOM 1214 C CA . ASP A 1 154 ? -9.166 -0.921 21.990 1.00 93.25 154 ASP A CA 1
ATOM 1215 C C . ASP A 1 154 ? -10.665 -1.042 21.690 1.00 93.25 154 ASP A C 1
ATOM 1217 O O . ASP A 1 154 ? -11.354 -0.036 21.512 1.00 93.25 154 ASP A O 1
ATOM 1221 N N . THR A 1 155 ? -11.153 -2.280 21.599 1.00 91.56 155 THR A N 1
ATOM 1222 C CA . THR A 1 155 ? -12.575 -2.570 21.362 1.00 91.56 155 THR A CA 1
ATOM 1223 C C . THR A 1 155 ? -13.352 -2.830 22.654 1.00 91.56 155 THR A C 1
ATOM 1225 O O . THR A 1 155 ? -14.493 -3.297 22.614 1.00 91.56 155 THR A O 1
ATOM 1228 N N . GLY A 1 156 ? -12.747 -2.562 23.815 1.00 90.38 156 GLY A N 1
ATOM 1229 C CA . GLY A 1 156 ? -13.408 -2.626 25.111 1.00 90.38 156 GLY A CA 1
ATOM 1230 C C . GLY A 1 156 ? -14.608 -1.683 25.183 1.00 90.38 156 GLY A C 1
ATOM 1231 O O . GLY A 1 156 ? -14.498 -0.490 24.916 1.00 90.38 156 GLY A O 1
ATOM 1232 N N . GLY A 1 157 ? -15.768 -2.229 25.551 1.00 87.75 157 GLY A N 1
ATOM 1233 C CA . GLY A 1 157 ? -17.005 -1.455 25.700 1.00 87.75 157 GLY A CA 1
ATOM 1234 C C . GLY A 1 157 ? -17.699 -1.076 24.388 1.00 87.75 157 GLY A C 1
ATOM 1235 O O . GLY A 1 157 ? -18.650 -0.303 24.432 1.00 87.75 157 GLY A O 1
ATOM 1236 N N . LEU A 1 158 ? -17.250 -1.603 23.244 1.00 91.81 158 LEU A N 1
ATOM 1237 C CA . LEU A 1 158 ? -17.938 -1.434 21.964 1.00 91.81 158 LEU A CA 1
ATOM 1238 C C . LEU A 1 158 ? -19.036 -2.483 21.760 1.00 91.81 158 LEU A C 1
ATOM 1240 O O . LEU A 1 158 ? -18.941 -3.603 22.267 1.00 91.81 158 LEU A O 1
ATOM 1244 N N . ASP A 1 159 ? -20.045 -2.133 20.964 1.00 90.38 159 ASP A N 1
ATOM 1245 C CA . ASP A 1 159 ? -21.118 -3.050 20.583 1.00 90.38 159 ASP A CA 1
ATOM 1246 C C . ASP A 1 159 ? -20.626 -4.132 19.613 1.00 90.38 159 ASP A C 1
ATOM 1248 O O . ASP A 1 159 ? -19.851 -3.877 18.690 1.00 90.38 159 ASP A O 1
ATOM 1252 N N . ALA A 1 160 ? -21.113 -5.361 19.786 1.00 90.50 160 ALA A N 1
ATOM 1253 C CA . ALA A 1 160 ? -20.795 -6.487 18.909 1.00 90.50 160 ALA A CA 1
ATOM 1254 C C . ALA A 1 160 ? -21.582 -6.412 17.586 1.00 90.50 160 ALA A C 1
ATOM 1256 O O . ALA A 1 160 ? -22.514 -7.186 17.363 1.00 90.50 160 ALA A O 1
ATOM 1257 N N . VAL A 1 161 ? -21.203 -5.481 16.709 1.00 89.88 161 VAL A N 1
ATOM 1258 C CA . VAL A 1 161 ? -21.783 -5.299 15.368 1.00 89.88 161 VAL A CA 1
ATOM 1259 C C . VAL A 1 161 ? -20.799 -5.706 14.266 1.00 89.88 161 VAL A C 1
ATOM 1261 O O . VAL A 1 161 ? -19.587 -5.751 14.475 1.00 89.88 161 VAL A O 1
ATOM 1264 N N . SER A 1 162 ? -21.315 -6.065 13.089 1.00 88.12 162 SER A N 1
ATOM 1265 C CA . SER A 1 162 ? -20.520 -6.632 11.986 1.00 88.12 162 SER A CA 1
ATOM 1266 C C . SER A 1 162 ? -20.089 -5.616 10.924 1.00 88.12 162 SER A C 1
ATOM 1268 O O . SER A 1 162 ? -19.428 -5.992 9.961 1.00 88.12 162 SER A O 1
ATOM 1270 N N . ASP A 1 163 ? -20.493 -4.355 11.051 1.00 91.56 163 ASP A N 1
ATOM 1271 C CA . ASP A 1 163 ? -20.355 -3.312 10.030 1.00 91.56 163 ASP A CA 1
ATOM 1272 C C . ASP A 1 163 ? -19.223 -2.316 10.311 1.00 91.56 163 ASP A C 1
ATOM 1274 O O . ASP A 1 163 ? -19.174 -1.250 9.695 1.00 91.56 163 ASP A O 1
ATOM 1278 N N . TYR A 1 164 ? -18.286 -2.666 11.197 1.00 91.50 164 TYR A N 1
ATOM 1279 C CA . TYR A 1 164 ? -17.075 -1.879 11.393 1.00 91.50 164 TYR A CA 1
ATOM 1280 C C . TYR A 1 164 ? -16.273 -1.766 10.091 1.00 91.50 164 TYR A C 1
ATOM 1282 O O . TYR A 1 164 ? -15.821 -2.761 9.523 1.00 91.50 164 TYR A O 1
ATOM 1290 N N . LYS A 1 165 ? -16.062 -0.531 9.635 1.00 94.81 165 LYS A N 1
ATOM 1291 C CA . LYS A 1 165 ? -15.280 -0.181 8.446 1.00 94.81 165 LYS A CA 1
ATOM 1292 C C . LYS A 1 165 ? -14.000 0.515 8.872 1.00 94.81 165 LYS A C 1
ATOM 1294 O O . LYS A 1 165 ? -14.045 1.498 9.604 1.00 94.81 165 LYS A O 1
ATOM 1299 N N . ILE A 1 166 ? -12.866 0.028 8.381 1.00 94.88 166 ILE A N 1
ATOM 1300 C CA . ILE A 1 166 ? -11.546 0.614 8.627 1.00 94.88 166 ILE A CA 1
ATOM 1301 C C . ILE A 1 166 ? -11.108 1.337 7.358 1.00 94.88 166 ILE A C 1
ATOM 1303 O O . ILE A 1 166 ? -10.978 0.727 6.301 1.00 94.88 166 ILE A O 1
ATOM 1307 N N . THR A 1 167 ? -10.870 2.639 7.473 1.00 95.06 167 THR A N 1
ATOM 1308 C CA . THR A 1 167 ? -10.341 3.477 6.394 1.00 95.06 167 THR A CA 1
ATOM 1309 C C . THR A 1 167 ? -8.959 3.967 6.785 1.00 95.06 167 THR A C 1
ATOM 1311 O O . THR A 1 167 ? -8.787 4.526 7.864 1.00 95.06 167 THR A O 1
ATOM 1314 N N . VAL A 1 168 ? -7.979 3.771 5.909 1.00 93.94 168 VAL A N 1
ATOM 1315 C CA . VAL A 1 168 ? -6.604 4.245 6.091 1.00 93.94 168 VAL A CA 1
ATOM 1316 C C . VAL A 1 168 ? -6.312 5.320 5.053 1.00 93.94 168 VAL A C 1
ATOM 1318 O O . VAL A 1 168 ? -6.592 5.134 3.870 1.00 93.94 168 VAL A O 1
ATOM 1321 N N . GLN A 1 169 ? -5.710 6.423 5.488 1.00 92.69 169 GLN A N 1
ATOM 1322 C CA . GLN A 1 169 ? -5.207 7.478 4.613 1.00 92.69 169 GLN A CA 1
ATOM 1323 C C . GLN A 1 169 ? -3.712 7.658 4.860 1.00 92.69 169 GLN A C 1
ATOM 1325 O O . GLN A 1 169 ? -3.280 7.812 5.998 1.00 92.69 169 GLN A O 1
ATOM 1330 N N . LEU A 1 170 ? -2.907 7.621 3.799 1.00 90.31 170 LEU A N 1
ATOM 1331 C CA . LEU A 1 170 ? -1.451 7.734 3.890 1.00 90.31 170 LEU A CA 1
ATOM 1332 C C . LEU A 1 170 ? -0.972 9.035 3.253 1.00 90.31 170 LEU A C 1
ATOM 1334 O O . LEU A 1 170 ? -1.399 9.400 2.158 1.00 90.31 170 LEU A O 1
ATOM 1338 N N . SER A 1 171 ? -0.019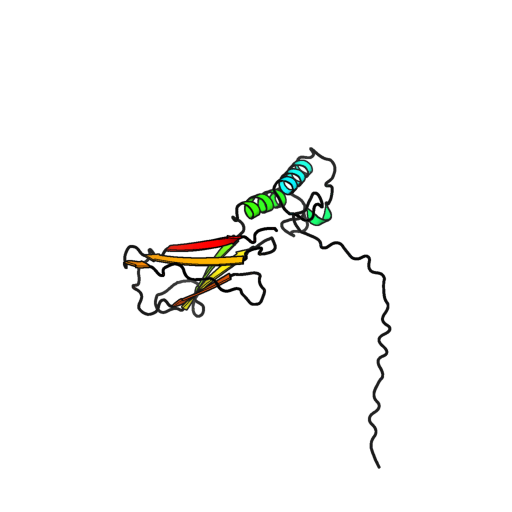 9.684 3.909 1.00 87.62 171 SER A N 1
ATOM 1339 C CA . SER A 1 171 ? 0.622 10.904 3.430 1.00 87.62 171 SER A CA 1
ATOM 1340 C C . SER A 1 171 ? 1.944 10.546 2.755 1.00 87.62 171 SER A C 1
ATOM 1342 O O . SER A 1 171 ? 2.900 10.145 3.425 1.00 87.62 171 SER A O 1
ATOM 1344 N N . LYS A 1 172 ? 2.014 10.679 1.423 1.00 73.06 172 LYS A N 1
ATOM 1345 C CA . LYS A 1 172 ? 3.256 10.453 0.661 1.00 73.06 172 LYS A CA 1
ATOM 1346 C C . LYS A 1 172 ? 4.365 11.397 1.137 1.00 73.06 172 LYS A C 1
ATOM 1348 O O . LYS A 1 172 ? 4.111 12.547 1.507 1.00 73.06 172 LYS A O 1
ATOM 1353 N N . ALA A 1 173 ? 5.607 10.926 1.091 1.00 64.25 173 ALA A N 1
ATOM 1354 C CA . ALA A 1 173 ? 6.744 11.826 1.172 1.00 64.25 173 ALA A CA 1
ATOM 1355 C C . ALA A 1 173 ? 6.802 12.684 -0.100 1.00 64.25 173 ALA A C 1
ATOM 1357 O O . ALA A 1 173 ? 6.894 12.156 -1.201 1.00 64.25 173 ALA A O 1
ATOM 1358 N N . THR A 1 174 ? 6.712 14.007 0.037 1.00 50.31 174 THR A N 1
ATOM 1359 C CA . THR A 1 174 ? 7.040 14.930 -1.056 1.00 50.31 174 THR A CA 1
ATOM 1360 C C . THR A 1 174 ? 8.519 14.769 -1.399 1.00 50.31 174 THR A C 1
ATOM 1362 O O . THR A 1 174 ? 9.352 14.926 -0.502 1.00 50.31 174 THR A O 1
ATOM 1365 N N . SER A 1 175 ? 8.833 14.456 -2.656 1.00 47.75 175 SER A N 1
ATOM 1366 C CA . SER A 1 175 ? 10.166 14.660 -3.223 1.00 47.75 175 SER A CA 1
ATOM 1367 C C . SER A 1 175 ? 10.420 16.168 -3.266 1.00 47.75 175 SER A C 1
ATOM 1369 O O . SER A 1 175 ? 9.632 16.895 -3.875 1.00 47.75 175 SER A O 1
ATOM 1371 N N . ASN A 1 176 ? 11.443 16.635 -2.549 1.00 34.25 176 ASN A N 1
ATOM 1372 C CA . ASN A 1 176 ? 11.953 18.000 -2.699 1.00 34.25 176 ASN A CA 1
ATOM 1373 C C . ASN A 1 176 ? 12.772 18.116 -3.981 1.00 34.25 176 ASN A C 1
ATOM 1375 O O . ASN A 1 176 ? 13.448 17.116 -4.310 1.00 34.25 176 ASN A O 1
#

Foldseek 3Di:
DDDDDDDDDDPDPPPPDPPPPPDPQFAQCQQPPPDRALVSLVQLVCCQVVVDVGTNRVSRQRQQPPPDRHNVSSVLSVCVVVPNQKDWDWAFPDDDRPDDDAQTWIKIKIFGDRHAPQFPWKWKWKADPVQRDIPDTHTWDADPVNGMTMDTDHRYPPDGDDRIDMDMGTHGDDDD

Radius of gyration: 24.36 Å; chains: 1; bounding box: 79×35×72 Å

pLDDT: mean 83.23, std 19.21, range [31.47, 98.38]

=== Feature glossary ===
The record interleaves many kinds of information about one protein. Here is each kind framed as the question it answers.

Q: What does the local fold look like, residue by residue?
A: The Foldseek 3Di string encodes local tertiary geometry as a 20-letter alphabet — one character per residue — derived from the relative positions of nearby Cα atoms. Unlike the amino-acid sequence, 3Di is a direct function of the 3D structure, so two proteins with the same fold have similar 3Di strings even at low sequence identity.

Q: Which residues are in helices, strands, or loops?
A: The SS8 string is DSSP's per-residue secondary-structure call. α-helix (H) means an i→i+4 H-bond ladder; β-strand (E) means the residue participates in a β-sheet; 3₁₀ (G) and π (I) are tighter and wider helices; T/S are turns/bends; '-' is loop.

Q: How big and how compact is the whole molecule?
A: Radius of gyration (Rg) is the root-mean-square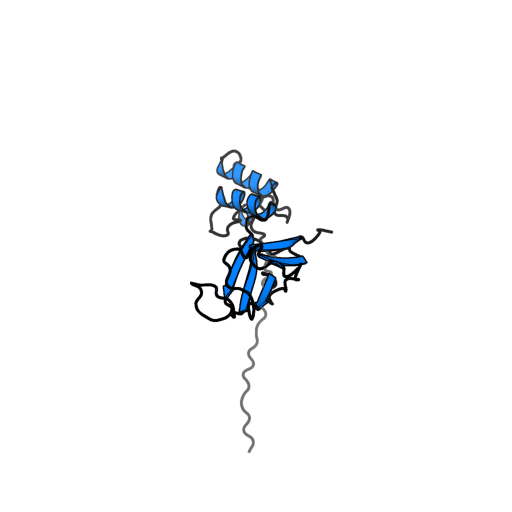 distance of Cα atoms from their centroid — a single number for overall size and compactness. A globular domain of N residues has Rg ≈ 2.2·N^0.38 Å; an extended or disordered chain has a much larger Rg. The Cα contact count is the number of residue pairs whose Cα atoms are within 8 Å and are more than four positions apart in sequence — a standard proxy for tertiary packing density. The bounding box is the smallest axis-aligned box enclosing all Cα atoms.

Q: Where is each backbone atom in 3D?
A: Structure coordinates are given as an mmCIF _atom_site loop: one row per atom with element, residue name, chain id, sequence number, and x/y/z position in Å. Only the four main-chain atoms per residue are included here; side chains are omitted to keep the record compact.

Q: What is the amino-acid chain?
A: Primary structure: the covalent order of the twenty standard amino acids along the backbone. Two proteins with the same sequence will (almost always) fold to the same structure; two with 30% identity often share a fold but not the details.

Q: What if only a Cα trace is available?
A: Three-state secondary structure (P-SEA) collapses the eight DSSP classes into helix (a), strand (b), and coil (c). P-SEA assigns these from Cα geometry alone — distances and angles — without requiring backbone oxygens, so it works on any Cα trace.

Q: What family and function is it annotated with?
A: Database cross-references. InterPro integrates a dozen domain/family signature databases into unified entries with residue-range hits. GO terms attach function/process/location labels with evidence codes. CATH codes position the fold in a four-level structural taxonomy. Organism is the NCBI-taxonomy species name.

Q: How confident is the AlphaFold model at each residue?
A: pLDDT is the predicted lDDT-Cα score: AlphaFold's confidence that the local environment of each residue (all inter-atomic distances within 15 Å) is correctly placed. It is a per-residue number between 0 and 100, with higher meaning more reliable.

Q: How mobile is each atom in the crystal?
A: B-factor (Debye–Waller factor) reflects atomic displacement in the crystal lattice. It is an experimental observable (units Å²), not a prediction; low values mean the atom is pinned down, high values mean it moves or is heterogeneous across the crystal.

Q: Which residues are buried vs exposed?
A: SASA measures how much of the protein is reachable by solvent. It is computed by rolling a water-sized probe over the atomic surface and summing the exposed area (Å²). Per-residue SASA distinguishes core (buried, low SASA) from surface (exposed, high SASA) residues; total SASA is a whole-molecule size measure.

Q: What do the diagnostic plots show?
A: Plot images: a contact map (which residues are close in 3D, as an N×N binary image), a Ramachandran scatter (backbone torsion angles, revealing secondary-structure composition at a glance), and — for AlphaFold structures — a PAE heatmap (pairwise prediction confidence).

Q: What known structures does this most resemble?
A: The Foldseek neighbor list gives the closest experimentally determined structures in the PDB, ranked by structural alignment. TM-score near 1 means near-identical fold; near 0.3 means only rough topology match. This is how one finds what a novel AlphaFold prediction most resembles in the solved-structure universe.

Q: Are the domains correctly placed relative to each other?
A: Predicted aligned error is AlphaFold's pairwise confidence. Unlike pLDDT (per-residue), PAE is per-residue-pair and captures whether two parts of the structure are correctly placed relative to each other. Units are ångströms of expected positional error.

Q: What do the rendered images show?
A: Structure images are PyMOL renders from six orthogonal camera directions. Cartoon representation draws helices as coils and strands as arrows; sticks shows the backbone as bonds; surface shows the solvent-excluded envelope. Rainbow coloring maps sequence position to hue (blue→red, N→C); chain coloring assigns a distinct color per polypeptide.

Q: What are the backbone torsion angles?
A: φ (phi) and ψ (psi) are the two rotatable backbone dihedrals per residue: φ is the C(i-1)–N–Cα–C torsion, ψ is the N–Cα–C–N(i+1) torsion, both in degrees on (−180°, 180°]. α-helical residues cluster near (−60°, −45°); β-strand residues near (−120°, +130°). A Ramachandran plot is simply a scatter of (φ, ψ) for every residue.